Protein AF-A0A1Y1SI06-F1 (afdb_monomer_lite)

pLDDT: mean 90.05, std 14.21, range [36.94, 98.56]

Organism: NCBI:txid1317117

Foldseek 3Di:
DDDDDDDDDDDDDPPPPDPPPPPFVQVLVAAWKWDWKDFPPDIWTWIWGGDSQWIWIATPVLQWIKIWGWTADPQKIWTKIFTAGSFQATDWIFTWTGGDDRQAWDWTWTHTPVGIMIDIITGPCVFFQAFDALVVVAAWWWDDDPVKIKIWGAHRQFWIWIAIPQGKIKTWGWDDPDRRTQKIKTWIWIDDDPPPTFIKIWIWGWDADPNWIWIFIFIATPVRRGTRTDTITGD

Sequence (235 aa):
MRLVLVVAALAGLSACQAPDSDEQDTAALNGVWRGVVSDAQQHESLQAHVLDGLMLAVSHDGKRAHSGELRLENGRLQGLYAARDEFGARDRDYQLRGQARSGDSIEADLYGKREDAALSLFYNADQSYQHASYAQIAGLYYLDSAALKISLSVDEDGWIEGYDDAGCAYFGHVAVPHAGRNVYAVSMEVEGCALAGDFAFGLGSLREAGGWPQLVLPVWFDEHDRVEPWVLERV

Radius of gyration: 22.26 Å; chains: 1; bounding box: 43×92×45 Å

Structure (mmCIF, N/CA/C/O backbone):
data_AF-A0A1Y1SI06-F1
#
_entry.id   AF-A0A1Y1SI06-F1
#
loop_
_atom_site.group_PDB
_atom_site.id
_atom_site.type_symbol
_atom_site.label_atom_id
_atom_site.label_alt_id
_atom_site.label_comp_id
_atom_site.label_asym_id
_atom_site.label_entity_id
_atom_site.label_seq_id
_atom_site.pdbx_PDB_ins_code
_atom_site.Cartn_x
_atom_site.Cartn_y
_atom_site.Cartn_z
_atom_site.occupancy
_atom_site.B_iso_or_equiv
_atom_site.auth_seq_id
_atom_site.auth_comp_id
_atom_site.auth_asym_id
_atom_site.auth_atom_id
_atom_site.pdbx_PDB_model_num
ATOM 1 N N . MET A 1 1 ? 17.267 -74.692 25.046 1.00 48.22 1 MET A N 1
ATOM 2 C CA . MET A 1 1 ? 17.256 -73.294 24.567 1.00 48.22 1 MET A CA 1
ATOM 3 C C . MET A 1 1 ? 15.814 -72.803 24.658 1.00 48.22 1 MET A C 1
ATOM 5 O O . MET A 1 1 ? 14.971 -73.363 23.974 1.00 48.22 1 MET A O 1
ATOM 9 N N . ARG A 1 2 ? 15.487 -71.921 25.614 1.00 36.94 2 ARG A N 1
ATOM 10 C CA . ARG A 1 2 ? 14.109 -71.456 25.872 1.00 36.94 2 ARG A CA 1
ATOM 11 C C . ARG A 1 2 ? 13.846 -70.196 25.045 1.00 36.94 2 ARG A C 1
ATOM 13 O O . ARG A 1 2 ? 14.564 -69.217 25.211 1.00 36.94 2 ARG A O 1
ATOM 20 N N . LEU A 1 3 ? 12.847 -70.247 24.168 1.00 41.53 3 LEU A N 1
ATOM 21 C CA . LEU A 1 3 ? 12.363 -69.108 23.391 1.00 41.53 3 LEU A CA 1
ATOM 22 C C . LEU A 1 3 ? 11.334 -68.354 24.251 1.00 41.53 3 LEU A C 1
ATOM 24 O O . LEU A 1 3 ? 10.320 -68.934 24.635 1.00 41.53 3 LEU A O 1
ATOM 28 N N . VAL A 1 4 ? 11.618 -67.101 24.603 1.00 48.22 4 VAL A N 1
ATOM 29 C CA . VAL A 1 4 ? 10.692 -66.214 25.324 1.00 48.22 4 VAL A CA 1
ATOM 30 C C . VAL A 1 4 ? 9.999 -65.333 24.288 1.00 48.22 4 VAL A C 1
ATOM 32 O O . VAL A 1 4 ? 10.658 -64.576 23.580 1.00 48.22 4 VAL A O 1
ATOM 35 N N . LEU A 1 5 ? 8.678 -65.468 24.182 1.00 47.62 5 LEU A N 1
ATOM 36 C CA . LEU A 1 5 ? 7.820 -64.653 23.327 1.00 47.62 5 LEU A CA 1
ATOM 37 C C . LEU A 1 5 ? 7.433 -63.386 24.108 1.00 47.62 5 LEU A C 1
ATOM 39 O O . LEU A 1 5 ? 6.721 -63.475 25.108 1.00 47.62 5 LEU A O 1
ATOM 43 N N . VAL A 1 6 ? 7.917 -62.218 23.684 1.00 47.62 6 VAL A N 1
ATOM 44 C CA . VAL A 1 6 ? 7.498 -60.919 24.234 1.00 47.62 6 VAL A CA 1
ATOM 45 C C . VAL A 1 6 ? 6.377 -60.381 23.350 1.00 47.62 6 VAL A C 1
ATOM 47 O O . VAL A 1 6 ? 6.605 -60.010 22.202 1.00 47.62 6 VAL A O 1
ATOM 50 N N . VAL A 1 7 ? 5.155 -60.375 23.880 1.00 50.56 7 VAL A N 1
ATOM 51 C CA . VAL A 1 7 ? 3.990 -59.737 23.256 1.00 50.56 7 VAL A CA 1
ATOM 52 C C . VAL A 1 7 ? 3.987 -58.271 23.685 1.00 50.56 7 VAL A C 1
ATOM 54 O O . VAL A 1 7 ? 3.727 -57.966 24.847 1.00 50.56 7 VAL A O 1
ATOM 57 N N . ALA A 1 8 ? 4.306 -57.365 22.761 1.00 55.59 8 ALA A N 1
ATOM 58 C CA . ALA A 1 8 ? 4.174 -55.927 22.964 1.00 55.59 8 ALA A CA 1
ATOM 59 C C . ALA A 1 8 ? 2.744 -55.495 22.604 1.00 55.59 8 ALA A C 1
ATOM 61 O O . ALA A 1 8 ? 2.340 -55.549 21.444 1.00 55.59 8 ALA A O 1
ATOM 62 N N . ALA A 1 9 ? 1.972 -55.088 23.611 1.00 49.06 9 ALA A N 1
ATOM 63 C CA . ALA A 1 9 ? 0.670 -54.464 23.427 1.00 49.06 9 ALA A CA 1
ATOM 64 C C . ALA A 1 9 ? 0.865 -52.990 23.028 1.00 49.06 9 ALA A C 1
ATOM 66 O O . ALA A 1 9 ? 1.240 -52.168 23.863 1.00 49.06 9 ALA A O 1
ATOM 67 N N . LEU A 1 10 ? 0.623 -52.652 21.756 1.00 53.34 10 LEU A N 1
ATOM 68 C CA . LEU A 1 10 ? 0.468 -51.261 21.325 1.00 53.34 10 LEU A CA 1
ATOM 69 C C . LEU A 1 10 ? -0.931 -50.773 21.722 1.00 53.34 10 LEU A C 1
ATOM 71 O O . LEU A 1 10 ? -1.929 -51.147 21.109 1.00 53.34 10 LEU A O 1
ATOM 75 N N . ALA A 1 11 ? -0.998 -49.930 22.751 1.00 52.53 11 ALA A N 1
ATOM 76 C CA . ALA A 1 11 ? -2.180 -49.139 23.056 1.00 52.53 11 ALA A CA 1
ATOM 77 C C . ALA A 1 11 ? -2.279 -47.985 22.044 1.00 52.53 11 ALA A C 1
ATOM 79 O O . ALA A 1 11 ? -1.456 -47.071 22.047 1.00 52.53 11 ALA A O 1
ATOM 80 N N . GLY A 1 12 ? -3.275 -48.054 21.160 1.00 47.22 12 GLY A N 1
ATOM 81 C CA . GLY A 1 12 ? -3.629 -46.972 20.249 1.00 47.22 12 GLY A CA 1
ATOM 82 C C . GLY A 1 12 ? -4.247 -45.807 21.016 1.00 47.22 12 GLY A C 1
ATOM 83 O O . GLY A 1 12 ? -5.423 -45.847 21.371 1.00 47.22 12 GLY A O 1
ATOM 84 N N . LEU A 1 13 ? -3.454 -44.768 21.266 1.00 52.28 13 LEU A N 1
ATOM 85 C CA . LEU A 1 13 ? -3.958 -43.461 21.671 1.00 52.28 13 LEU A CA 1
ATOM 86 C C . LEU A 1 13 ? -4.441 -42.737 20.409 1.00 52.28 13 LEU A C 1
ATOM 88 O O . LEU A 1 13 ? -3.657 -42.145 19.674 1.00 52.28 13 LEU A O 1
ATOM 92 N N . SER A 1 14 ? -5.745 -42.825 20.150 1.00 60.59 14 SER A N 1
ATOM 93 C CA . SER A 1 14 ? -6.447 -41.922 19.239 1.00 60.59 14 SER A CA 1
ATOM 94 C C . SER A 1 14 ? -6.440 -40.529 19.864 1.00 60.59 14 SER A C 1
ATOM 96 O O . SER A 1 14 ? -7.277 -40.225 20.714 1.00 60.59 14 SER A O 1
ATOM 98 N N . ALA A 1 15 ? -5.476 -39.693 19.483 1.00 55.78 15 ALA A N 1
ATOM 99 C CA . ALA A 1 15 ? -5.520 -38.271 19.780 1.00 55.78 15 ALA A CA 1
ATOM 100 C C . ALA A 1 15 ? -6.686 -37.659 18.989 1.00 55.78 15 ALA A C 1
ATOM 102 O O . ALA A 1 15 ? -6.601 -37.487 17.776 1.00 55.78 15 ALA A O 1
ATOM 103 N N . CYS A 1 16 ? -7.795 -37.370 19.670 1.00 59.06 16 CYS A N 1
ATOM 104 C CA . CYS A 1 16 ? -8.804 -36.453 19.157 1.00 59.06 16 CYS A CA 1
ATOM 105 C C . CYS A 1 16 ? -8.142 -35.076 19.030 1.00 59.06 16 CYS A C 1
ATOM 107 O O . CYS A 1 16 ? -8.047 -34.352 20.020 1.00 59.06 16 CYS A O 1
ATOM 109 N N . GLN A 1 17 ? -7.650 -34.731 17.840 1.00 58.16 17 GLN A N 1
ATOM 110 C CA . GLN A 1 17 ? -7.399 -33.337 17.496 1.00 58.16 17 GLN A CA 1
ATOM 111 C C . GLN A 1 17 ? -8.760 -32.644 17.523 1.00 58.16 17 GLN A C 1
ATOM 113 O O . GLN A 1 17 ? -9.628 -32.925 16.694 1.00 58.16 17 GLN A O 1
ATOM 118 N N . ALA A 1 18 ? -8.982 -31.816 18.544 1.00 58.91 18 ALA A N 1
ATOM 119 C CA . ALA A 1 18 ? -10.042 -30.830 18.471 1.00 58.91 18 ALA A CA 1
ATOM 120 C C . ALA A 1 18 ? -9.770 -29.995 17.208 1.00 58.91 18 ALA A C 1
ATOM 122 O O . ALA A 1 18 ? -8.611 -29.644 16.984 1.00 58.91 18 ALA A O 1
ATOM 123 N N . PRO A 1 19 ? -10.769 -29.740 16.350 1.00 53.75 19 PRO A N 1
ATOM 124 C CA . PRO A 1 19 ? -10.584 -28.773 15.282 1.00 53.75 19 PRO A CA 1
ATOM 125 C C . PRO A 1 19 ? -10.178 -27.455 15.945 1.00 53.75 19 PRO A C 1
ATOM 127 O O . PRO A 1 19 ? -10.894 -26.990 16.834 1.00 53.75 19 PRO A O 1
ATOM 130 N N . ASP A 1 20 ? -9.017 -26.916 15.569 1.00 53.47 20 ASP A N 1
ATOM 131 C CA . ASP A 1 20 ? -8.566 -25.587 15.975 1.00 53.47 20 ASP A CA 1
ATOM 132 C C . ASP A 1 20 ? -9.604 -24.582 15.454 1.00 53.47 20 ASP A C 1
ATOM 134 O O . ASP A 1 20 ? -9.573 -24.151 14.307 1.00 53.47 20 ASP A O 1
ATOM 138 N N . SER A 1 21 ? -10.614 -24.298 16.276 1.00 52.53 21 SER A N 1
ATOM 139 C CA . SER A 1 21 ? -11.794 -23.509 15.913 1.00 52.53 21 SER A CA 1
ATOM 140 C C . SER A 1 21 ? -11.552 -22.001 15.941 1.00 52.53 21 SER A C 1
ATOM 142 O O . SER A 1 21 ? -12.503 -21.239 15.803 1.00 52.53 21 SER A O 1
ATOM 144 N N . ASP A 1 22 ? -10.299 -21.589 16.111 1.00 55.53 22 ASP A N 1
ATOM 145 C CA . ASP A 1 22 ? -9.876 -20.192 16.173 1.00 55.53 22 ASP A CA 1
ATOM 146 C C . ASP A 1 22 ? -8.972 -19.846 14.978 1.00 55.53 22 ASP A C 1
ATOM 148 O O . ASP A 1 22 ? -8.033 -19.059 15.098 1.00 55.53 22 ASP A O 1
ATOM 152 N N . GLU A 1 23 ? -9.225 -20.444 13.809 1.00 53.94 23 GLU A N 1
ATOM 153 C CA . GLU A 1 23 ? -8.651 -19.935 12.565 1.00 53.94 23 GLU A CA 1
ATOM 154 C C . GLU A 1 23 ? -9.197 -18.513 12.356 1.00 53.94 23 GLU A C 1
ATOM 156 O O . GLU A 1 23 ? -10.389 -18.297 12.123 1.00 53.94 23 GLU A O 1
ATOM 161 N N . GLN A 1 24 ? -8.322 -17.528 12.565 1.00 62.69 24 GLN A N 1
ATOM 162 C CA . GLN A 1 24 ? -8.609 -16.112 12.383 1.00 62.69 24 GLN A CA 1
ATOM 163 C C . GLN A 1 24 ? -9.071 -15.889 10.941 1.00 62.69 24 GLN A C 1
ATOM 165 O O . GLN A 1 24 ? -8.274 -15.985 10.012 1.00 62.69 24 GLN A O 1
ATOM 170 N N . ASP A 1 25 ? -10.347 -15.554 10.744 1.00 83.50 25 ASP A N 1
ATOM 171 C CA . ASP A 1 25 ? -10.905 -15.252 9.418 1.00 83.50 25 ASP A CA 1
ATOM 172 C C . ASP A 1 25 ? -10.523 -13.828 8.967 1.00 83.50 25 ASP A C 1
ATOM 174 O O . ASP A 1 25 ? -11.357 -12.982 8.641 1.00 83.50 25 ASP A O 1
ATOM 178 N N . THR A 1 26 ? -9.227 -13.514 9.018 1.00 87.56 26 THR A N 1
ATOM 179 C CA . THR A 1 26 ? -8.677 -12.270 8.466 1.00 87.56 26 THR A CA 1
ATOM 180 C C . THR A 1 26 ? -8.584 -12.337 6.946 1.00 87.56 26 THR A C 1
ATOM 182 O O . THR A 1 26 ? -8.593 -11.290 6.301 1.00 87.56 26 THR A O 1
ATOM 185 N N . ALA A 1 27 ? -8.606 -13.539 6.360 1.00 89.81 27 ALA A N 1
ATOM 186 C CA . ALA A 1 27 ? -8.678 -13.750 4.917 1.00 89.81 27 ALA A CA 1
ATOM 187 C C . ALA A 1 27 ? -9.916 -13.081 4.290 1.00 89.81 27 ALA A C 1
ATOM 189 O O . ALA A 1 27 ? -9.861 -12.572 3.166 1.00 89.81 27 ALA A O 1
ATOM 190 N N . ALA A 1 28 ? -11.023 -12.998 5.035 1.00 92.00 28 ALA A N 1
ATOM 191 C CA . ALA A 1 28 ? -12.218 -12.263 4.631 1.00 92.00 28 ALA A CA 1
ATOM 192 C C . ALA A 1 28 ? -11.990 -10.746 4.456 1.00 92.00 28 ALA A C 1
ATOM 194 O O . ALA A 1 28 ? -12.821 -10.069 3.842 1.00 92.00 28 ALA A O 1
ATOM 195 N N . LEU A 1 29 ? -10.886 -10.198 4.975 1.00 96.38 29 LEU A N 1
ATOM 196 C CA . LEU A 1 29 ? -10.497 -8.795 4.822 1.00 96.38 29 LEU A CA 1
ATOM 197 C C . LEU A 1 29 ? -9.532 -8.563 3.649 1.00 96.38 29 LEU A C 1
ATOM 199 O O . LEU A 1 29 ? -9.206 -7.412 3.356 1.00 96.38 29 LEU A O 1
ATOM 203 N N . ASN A 1 30 ? -9.095 -9.615 2.949 1.00 97.31 30 ASN A N 1
ATOM 204 C CA . ASN A 1 30 ? -8.090 -9.498 1.895 1.00 97.31 30 ASN A CA 1
ATOM 205 C C . ASN A 1 30 ? -8.580 -8.642 0.715 1.00 97.31 30 ASN A C 1
ATOM 207 O O . ASN A 1 30 ? -9.640 -8.891 0.121 1.00 97.31 30 ASN A O 1
ATOM 211 N N . GLY A 1 31 ? -7.778 -7.648 0.329 1.00 97.94 31 GLY A N 1
ATOM 212 C CA . GLY A 1 31 ? -8.075 -6.773 -0.803 1.00 97.94 31 GLY A CA 1
ATOM 213 C C . GLY A 1 31 ? -7.512 -5.362 -0.677 1.00 97.94 31 GLY A C 1
ATOM 214 O O . GLY A 1 31 ? -6.659 -5.073 0.164 1.00 97.94 31 GLY A O 1
ATOM 215 N N . VAL A 1 32 ? -8.018 -4.486 -1.544 1.00 98.31 32 VAL A N 1
ATOM 216 C CA . VAL A 1 32 ? -7.698 -3.062 -1.580 1.00 98.31 32 VAL A CA 1
ATOM 217 C C . VAL A 1 32 ? -8.839 -2.268 -0.958 1.00 98.31 32 VAL A C 1
ATOM 219 O O . VAL A 1 32 ? -10.002 -2.358 -1.353 1.00 98.31 32 VAL A O 1
ATOM 222 N N . TRP A 1 33 ? -8.483 -1.433 -0.001 1.00 98.50 33 TRP A N 1
ATOM 223 C CA . TRP A 1 33 ? -9.393 -0.607 0.768 1.00 98.50 33 TRP A CA 1
ATOM 224 C C . TRP A 1 33 ? -9.067 0.861 0.533 1.00 98.50 33 TRP A C 1
ATOM 226 O O . TRP A 1 33 ? -7.926 1.231 0.248 1.00 98.50 33 TRP A O 1
ATOM 236 N N . ARG A 1 34 ? -10.073 1.720 0.647 1.00 98.25 34 ARG A N 1
ATOM 237 C CA . ARG A 1 34 ? -9.902 3.172 0.583 1.00 98.25 34 ARG A CA 1
ATOM 238 C C . ARG A 1 34 ? -10.661 3.809 1.720 1.00 98.25 34 ARG A C 1
ATOM 240 O O . ARG A 1 34 ? -11.648 3.259 2.178 1.00 98.25 34 ARG A O 1
ATOM 247 N N . GLY A 1 35 ? -10.227 4.971 2.168 1.00 98.19 35 GLY A N 1
ATOM 248 C CA . GLY A 1 35 ? -10.947 5.651 3.230 1.00 98.19 35 GLY A CA 1
ATOM 249 C C . GLY A 1 35 ? -10.124 6.740 3.862 1.00 98.19 35 GLY A C 1
ATOM 250 O O . GLY A 1 35 ? -9.344 7.393 3.171 1.00 98.19 35 GLY A O 1
ATOM 251 N N . VAL A 1 36 ? -10.321 6.942 5.157 1.00 98.31 36 VAL A N 1
ATOM 252 C CA . VAL A 1 36 ? -9.681 8.009 5.911 1.00 98.31 36 VAL A CA 1
ATOM 253 C C . VAL A 1 36 ? -9.209 7.529 7.274 1.00 98.31 36 VAL A C 1
ATOM 255 O O . VAL A 1 36 ? -9.851 6.699 7.918 1.00 98.31 36 VAL A O 1
ATOM 258 N N . VAL A 1 37 ? -8.109 8.118 7.728 1.00 98.06 37 VAL A N 1
ATOM 259 C CA . VAL A 1 37 ? -7.788 8.228 9.149 1.00 98.06 37 VAL A CA 1
ATOM 260 C C . VAL A 1 37 ? -7.994 9.682 9.565 1.00 98.06 37 VAL A C 1
ATOM 262 O O . VAL A 1 37 ? -7.621 10.604 8.834 1.00 98.06 37 VAL A O 1
ATOM 265 N N . SER A 1 38 ? -8.644 9.906 10.701 1.00 97.44 38 SER A N 1
ATOM 266 C CA . SER A 1 38 ? -8.942 11.252 11.189 1.00 97.44 38 SER A CA 1
ATOM 267 C C . SER A 1 38 ? -8.723 11.389 12.685 1.00 97.44 38 SER A C 1
ATOM 269 O O . SER A 1 38 ? -9.210 10.562 13.451 1.00 97.44 38 SER A O 1
ATOM 271 N N . ASP A 1 39 ? -8.059 12.465 13.087 1.00 94.81 39 ASP A N 1
ATOM 272 C CA . ASP A 1 39 ? -7.943 12.919 14.472 1.00 94.81 39 ASP A CA 1
ATOM 273 C C . ASP A 1 39 ? -8.605 14.306 14.626 1.00 94.81 39 ASP A C 1
ATOM 275 O O . ASP A 1 39 ? -9.313 14.783 13.736 1.00 94.81 39 ASP A O 1
ATOM 279 N N . ALA A 1 40 ? -8.429 14.965 15.774 1.00 93.31 40 ALA A N 1
ATOM 280 C CA . ALA A 1 40 ? -9.033 16.278 16.026 1.00 93.31 40 ALA A CA 1
ATOM 281 C C . ALA A 1 40 ? -8.487 17.411 15.127 1.00 93.31 40 ALA A C 1
ATOM 283 O O . ALA A 1 40 ? -9.080 18.490 15.076 1.00 93.31 40 ALA A O 1
ATOM 284 N N . GLN A 1 41 ? -7.344 17.204 14.472 1.00 92.38 41 GLN A N 1
ATOM 285 C CA . GLN A 1 41 ? -6.601 18.216 13.722 1.00 92.38 41 GLN A CA 1
ATOM 286 C C . GLN A 1 41 ? -6.481 17.883 12.232 1.00 92.38 41 GLN A C 1
ATOM 288 O O . GLN A 1 41 ? -6.314 18.792 11.417 1.00 92.38 41 GLN A O 1
ATOM 293 N N . GLN A 1 42 ? -6.529 16.602 11.874 1.00 92.81 42 GLN A N 1
ATOM 294 C CA . GLN A 1 42 ? -6.168 16.107 10.555 1.00 92.81 42 GLN A CA 1
ATOM 295 C C . GLN A 1 42 ? -7.178 15.086 10.032 1.00 92.81 42 GLN A C 1
ATOM 297 O O . GLN A 1 42 ? -7.720 14.265 10.768 1.00 92.81 42 GLN A O 1
ATOM 302 N N . HIS A 1 43 ? -7.384 15.127 8.716 1.00 95.50 43 HIS A N 1
ATOM 303 C CA . HIS A 1 43 ? -8.093 14.111 7.948 1.00 95.50 43 HIS A CA 1
ATOM 304 C C . HIS A 1 43 ? -7.196 13.689 6.792 1.00 95.50 43 HIS A C 1
ATOM 306 O O . HIS A 1 43 ? -6.849 14.508 5.941 1.00 95.50 43 HIS A O 1
ATOM 312 N N . GLU A 1 44 ? -6.835 12.416 6.750 1.00 96.94 44 GLU A N 1
ATOM 313 C CA . GLU A 1 44 ? -5.907 11.881 5.768 1.00 96.94 44 GLU A CA 1
ATOM 314 C C . GLU A 1 44 ? -6.584 10.758 4.989 1.00 96.94 44 GLU A C 1
ATOM 316 O O . GLU A 1 44 ? -7.061 9.786 5.568 1.00 96.94 44 GLU A O 1
ATOM 321 N N . SER A 1 45 ? -6.663 10.908 3.666 1.00 97.94 45 SER A N 1
ATOM 322 C CA . SER A 1 45 ? -7.226 9.877 2.790 1.00 97.94 45 SER A CA 1
ATOM 323 C C . SER A 1 45 ? -6.197 8.792 2.509 1.00 97.94 45 SER A C 1
ATOM 325 O O . SER A 1 45 ? -5.058 9.115 2.183 1.00 97.94 45 SER A O 1
ATOM 327 N N . LEU A 1 46 ? -6.609 7.528 2.569 1.00 97.94 46 LEU A N 1
ATOM 328 C CA . LEU A 1 46 ? -5.740 6.358 2.463 1.00 97.94 46 LEU A CA 1
ATOM 329 C C . LEU A 1 46 ? -6.166 5.426 1.322 1.00 97.94 46 LEU A C 1
ATOM 331 O O . LEU A 1 46 ? -7.355 5.290 1.015 1.00 97.94 46 LEU A O 1
ATOM 335 N N . GLN A 1 47 ? -5.186 4.726 0.751 1.00 98.19 47 GLN A N 1
ATOM 336 C CA . GLN A 1 47 ? -5.367 3.447 0.066 1.00 98.19 47 GLN A CA 1
ATOM 337 C C . GLN A 1 47 ? -4.610 2.376 0.858 1.00 98.19 47 GLN A C 1
ATOM 339 O O . GLN A 1 47 ? -3.394 2.474 1.006 1.00 98.19 47 GLN A O 1
ATOM 344 N N . ALA A 1 48 ? -5.321 1.369 1.359 1.00 98.31 48 ALA A N 1
ATOM 345 C CA . ALA A 1 48 ? -4.765 0.282 2.157 1.00 98.31 48 ALA A CA 1
ATOM 346 C C . ALA A 1 48 ? -4.832 -1.054 1.412 1.00 98.31 48 ALA A C 1
ATOM 348 O O . ALA A 1 48 ? -5.779 -1.325 0.677 1.00 98.31 48 ALA A O 1
ATOM 349 N N . HIS A 1 49 ? -3.835 -1.897 1.634 1.00 98.44 49 HIS A N 1
ATOM 350 C CA . HIS A 1 49 ? -3.752 -3.269 1.155 1.00 98.44 49 HIS A CA 1
ATOM 351 C C . HIS A 1 49 ? -3.780 -4.168 2.380 1.00 98.44 49 HIS A C 1
ATOM 353 O O . HIS A 1 49 ? -2.977 -3.979 3.294 1.00 98.44 49 HIS A O 1
ATOM 359 N N . VAL A 1 50 ? -4.719 -5.109 2.410 1.00 98.19 50 VAL A N 1
ATOM 360 C CA . VAL A 1 50 ? -4.854 -6.072 3.503 1.00 98.19 50 VAL A CA 1
ATOM 361 C C . VAL A 1 50 ? -4.616 -7.471 2.953 1.00 98.19 50 VAL A C 1
ATOM 363 O O . VAL A 1 50 ? -5.235 -7.851 1.954 1.00 98.19 50 VAL A O 1
ATOM 366 N N . LEU A 1 51 ? -3.725 -8.216 3.603 1.00 97.38 51 LEU A N 1
ATOM 367 C CA . LEU A 1 51 ? -3.447 -9.621 3.327 1.00 97.38 51 LEU A CA 1
ATOM 368 C C . LEU A 1 51 ? -3.215 -10.362 4.647 1.00 97.38 51 LEU A C 1
ATOM 370 O O . LEU A 1 51 ? -2.273 -10.061 5.373 1.00 97.38 51 LEU A O 1
ATOM 374 N N . ASP A 1 52 ? -4.097 -11.306 4.959 1.00 95.94 52 ASP A N 1
ATOM 375 C CA . ASP A 1 52 ? -4.027 -12.215 6.108 1.00 95.94 52 ASP A CA 1
ATOM 376 C C . ASP A 1 52 ? -3.833 -11.486 7.448 1.00 95.94 52 ASP A C 1
ATOM 378 O O . ASP A 1 52 ? -3.122 -11.919 8.350 1.00 95.94 52 ASP A O 1
ATOM 382 N N . GLY A 1 53 ? -4.503 -10.339 7.582 1.00 96.31 53 GLY A N 1
ATOM 383 C CA . GLY A 1 53 ? -4.456 -9.490 8.770 1.00 96.31 53 GLY A CA 1
ATOM 384 C C . GLY A 1 53 ? -3.342 -8.444 8.751 1.00 96.31 53 GLY A C 1
ATOM 385 O O . GLY A 1 53 ? -3.446 -7.461 9.477 1.00 96.31 53 GLY A O 1
ATOM 386 N N . LEU A 1 54 ? -2.327 -8.559 7.895 1.00 97.25 54 LEU A N 1
ATOM 387 C CA . LEU A 1 54 ? -1.376 -7.470 7.691 1.00 97.25 54 LEU A CA 1
ATOM 388 C C . LEU A 1 54 ? -2.016 -6.382 6.829 1.00 97.25 54 LEU A C 1
ATOM 390 O O . LEU A 1 54 ? -2.525 -6.655 5.745 1.00 97.25 54 LEU A O 1
ATOM 394 N N . MET A 1 55 ? -1.962 -5.141 7.301 1.00 98.06 55 MET A N 1
ATOM 395 C CA . MET A 1 55 ? -2.389 -3.960 6.565 1.00 98.06 55 MET A CA 1
ATOM 396 C C . MET A 1 55 ? -1.191 -3.056 6.297 1.00 98.06 55 MET A C 1
ATOM 398 O O . MET A 1 55 ? -0.516 -2.642 7.237 1.00 98.06 55 MET A O 1
ATOM 402 N N . LEU A 1 56 ? -0.984 -2.675 5.038 1.00 98.12 56 LEU A N 1
ATOM 403 C CA . LEU A 1 56 ? -0.082 -1.589 4.653 1.00 98.12 56 LEU A CA 1
ATOM 404 C C . LEU A 1 56 ? -0.848 -0.570 3.816 1.00 98.12 56 LEU A C 1
ATOM 406 O O . LEU A 1 56 ? -1.548 -0.936 2.873 1.00 98.12 56 LEU A O 1
ATOM 410 N N . ALA A 1 57 ? -0.729 0.710 4.146 1.00 98.00 57 ALA A N 1
ATOM 411 C CA . ALA A 1 57 ? -1.461 1.771 3.474 1.00 98.00 57 ALA A CA 1
ATOM 412 C C . ALA A 1 57 ? -0.566 2.948 3.109 1.00 98.00 57 ALA A C 1
ATOM 414 O O . ALA A 1 57 ? 0.447 3.202 3.754 1.00 98.00 57 ALA A O 1
ATOM 415 N N . VAL A 1 58 ? -0.987 3.676 2.082 1.00 97.38 58 VAL A N 1
ATOM 416 C CA . VAL A 1 58 ? -0.347 4.900 1.606 1.00 97.38 58 VAL A CA 1
ATOM 417 C C . VAL A 1 58 ? -1.382 6.014 1.594 1.00 97.38 58 VAL A C 1
ATOM 419 O O . VAL A 1 58 ? -2.539 5.807 1.205 1.00 97.38 58 VAL A O 1
ATOM 422 N N . SER A 1 59 ? -0.973 7.195 2.038 1.00 97.00 59 SER A N 1
ATOM 423 C CA . SER A 1 59 ? -1.767 8.411 1.941 1.00 97.00 59 SER A CA 1
ATOM 424 C C . SER A 1 59 ? -2.028 8.778 0.480 1.00 97.00 59 SER A C 1
ATOM 426 O O . SER A 1 59 ? -1.248 8.469 -0.417 1.00 97.00 59 SER A O 1
ATOM 428 N N . HIS A 1 60 ? -3.140 9.450 0.194 1.00 94.19 60 HIS A N 1
ATOM 429 C CA . HIS A 1 60 ? -3.499 9.772 -1.188 1.00 94.19 60 HIS A CA 1
ATOM 430 C C . HIS A 1 60 ? -2.475 10.688 -1.880 1.00 94.19 60 HIS A C 1
ATOM 432 O O . HIS A 1 60 ? -2.304 10.595 -3.093 1.00 94.19 60 HIS A O 1
ATOM 438 N N . ASP A 1 61 ? -1.786 11.540 -1.118 1.00 92.88 61 ASP A N 1
ATOM 439 C CA . ASP A 1 61 ? -0.697 12.386 -1.613 1.00 92.88 61 ASP A CA 1
ATOM 440 C C . ASP A 1 61 ? 0.645 11.645 -1.756 1.00 92.88 61 ASP A C 1
ATOM 442 O O . ASP A 1 61 ? 1.628 12.254 -2.175 1.00 92.88 61 ASP A O 1
ATOM 446 N N . GLY A 1 62 ? 0.689 10.350 -1.423 1.00 92.25 62 GLY A N 1
ATOM 447 C CA . GLY A 1 62 ? 1.872 9.500 -1.530 1.00 92.25 62 GLY A CA 1
ATOM 448 C C . GLY A 1 62 ? 2.968 9.829 -0.522 1.00 92.25 62 GLY A C 1
ATOM 449 O O . GLY A 1 62 ? 4.075 9.329 -0.663 1.00 92.25 62 GLY A O 1
ATOM 450 N N . LYS A 1 63 ? 2.697 10.686 0.468 1.00 92.19 63 LYS A N 1
ATOM 451 C CA . LYS A 1 63 ? 3.725 11.161 1.396 1.00 92.19 63 LYS A CA 1
ATOM 452 C C . LYS A 1 63 ? 3.858 10.320 2.641 1.00 92.19 63 LYS A C 1
ATOM 454 O O . LYS A 1 63 ? 4.939 10.286 3.189 1.00 92.19 63 LYS A O 1
ATOM 459 N N . ARG A 1 64 ? 2.800 9.676 3.123 1.00 94.44 64 ARG A N 1
ATOM 460 C CA . ARG A 1 64 ? 2.826 8.937 4.389 1.00 94.44 64 ARG A CA 1
ATOM 461 C C . ARG A 1 64 ? 2.444 7.491 4.174 1.00 94.44 64 ARG A C 1
ATOM 463 O O . ARG A 1 64 ? 1.594 7.169 3.341 1.00 94.44 64 ARG A O 1
ATOM 470 N N . ALA A 1 65 ? 3.047 6.633 4.981 1.00 96.25 65 ALA A N 1
ATOM 471 C CA . ALA A 1 65 ? 2.664 5.241 5.086 1.00 96.25 65 ALA A CA 1
ATOM 472 C C . ALA A 1 65 ? 1.942 4.972 6.408 1.00 96.25 65 ALA A C 1
ATOM 474 O O . ALA A 1 65 ? 2.117 5.671 7.408 1.00 96.25 65 ALA A O 1
ATOM 475 N N . HIS A 1 66 ? 1.150 3.910 6.423 1.00 97.31 66 HIS A N 1
ATOM 476 C CA . HIS A 1 66 ? 0.539 3.374 7.630 1.00 97.31 66 HIS A CA 1
ATOM 477 C C . HIS A 1 66 ? 0.678 1.860 7.609 1.00 97.31 66 HIS A C 1
ATOM 479 O O . HIS A 1 66 ? 0.684 1.241 6.544 1.00 97.31 66 HIS A O 1
ATOM 485 N N . SER A 1 67 ? 0.785 1.255 8.782 1.00 97.75 67 SER A N 1
ATOM 486 C CA . SER A 1 67 ? 0.842 -0.198 8.925 1.00 97.75 67 SER A CA 1
ATOM 487 C C . SER A 1 67 ? -0.076 -0.658 10.044 1.00 97.75 67 SER A C 1
ATOM 489 O O . SER A 1 67 ? -0.291 0.076 11.007 1.00 97.75 67 SER A O 1
ATOM 491 N N . GLY A 1 68 ? -0.595 -1.874 9.959 1.00 97.19 68 GLY A N 1
ATOM 492 C CA . GLY A 1 68 ? -1.394 -2.445 11.030 1.00 97.19 68 GLY A CA 1
ATOM 493 C C . GLY A 1 68 ? -1.429 -3.963 11.017 1.00 97.19 68 GLY A C 1
ATOM 494 O O . GLY A 1 68 ? -1.242 -4.596 9.983 1.00 97.19 68 GLY A O 1
ATOM 495 N N . GLU A 1 69 ? -1.701 -4.524 12.187 1.00 97.44 69 GLU A N 1
ATOM 496 C CA . GLU A 1 69 ? -1.995 -5.940 12.382 1.00 97.44 69 GLU A CA 1
ATOM 497 C C . GLU A 1 69 ? -3.453 -6.053 12.806 1.00 97.44 69 GLU A C 1
ATOM 499 O O . GLU A 1 69 ? -3.826 -5.603 13.889 1.00 97.44 69 GLU A O 1
ATOM 504 N N . LEU A 1 70 ? -4.279 -6.628 11.945 1.00 97.38 70 LEU A N 1
ATOM 505 C CA . LEU A 1 70 ? -5.715 -6.771 12.105 1.00 97.38 70 LEU A CA 1
ATOM 506 C C . LEU A 1 70 ? -6.046 -8.196 12.539 1.00 97.38 70 LEU A C 1
ATOM 508 O O . LEU A 1 70 ? -5.597 -9.166 11.937 1.00 97.38 70 LEU A O 1
ATOM 512 N N . ARG A 1 71 ? -6.888 -8.322 13.561 1.00 96.25 71 ARG A N 1
ATOM 513 C CA . ARG A 1 71 ? -7.444 -9.592 14.032 1.00 96.25 71 ARG A CA 1
ATOM 514 C C . ARG A 1 71 ? -8.954 -9.470 14.100 1.00 96.25 71 ARG A C 1
ATOM 516 O O . ARG A 1 71 ? -9.473 -8.502 14.659 1.00 96.25 71 ARG A O 1
ATOM 523 N N . LEU A 1 72 ? -9.652 -10.451 13.539 1.00 94.12 72 LEU A N 1
ATOM 524 C CA . LEU A 1 72 ? -11.107 -10.509 13.549 1.00 94.12 72 LEU A CA 1
ATOM 525 C C . LEU A 1 72 ? -11.558 -11.661 14.445 1.00 94.12 72 LEU A C 1
ATOM 527 O O . LEU A 1 72 ? -11.362 -12.825 14.115 1.00 94.12 72 LEU A O 1
ATOM 531 N N . GLU A 1 73 ? -12.174 -11.333 15.579 1.00 92.19 73 GLU A N 1
ATOM 532 C CA . GLU A 1 73 ? -12.654 -12.314 16.554 1.00 92.19 73 GLU A CA 1
ATOM 533 C C . GLU A 1 73 ? -14.126 -12.048 16.857 1.00 92.19 73 GLU A C 1
ATOM 535 O O . GLU A 1 73 ? -14.493 -10.990 17.370 1.00 92.19 73 GLU A O 1
ATOM 540 N N . ASN A 1 74 ? -14.998 -13.009 16.538 1.00 87.25 74 ASN A N 1
ATOM 541 C CA . ASN A 1 74 ? -16.444 -12.892 16.768 1.00 87.25 74 ASN A CA 1
ATOM 542 C C . ASN A 1 74 ? -17.052 -11.597 16.177 1.00 87.25 74 ASN A C 1
ATOM 544 O O . ASN A 1 74 ? -17.885 -10.942 16.807 1.00 87.25 74 ASN A O 1
ATOM 548 N N . GLY A 1 75 ? -16.592 -11.195 14.984 1.00 85.62 75 GLY A N 1
ATOM 549 C CA . GLY A 1 75 ? -17.027 -9.972 14.293 1.00 85.62 75 GLY A CA 1
ATOM 550 C C . GLY A 1 75 ? -16.476 -8.663 14.875 1.00 85.62 75 GLY A C 1
ATOM 551 O O . GLY A 1 75 ? -16.838 -7.586 14.403 1.00 85.62 75 GLY A O 1
ATOM 552 N N . ARG A 1 76 ? -15.606 -8.730 15.890 1.00 94.94 76 ARG A N 1
ATOM 553 C CA . ARG A 1 76 ? -14.907 -7.571 16.451 1.00 94.94 76 ARG A CA 1
ATOM 554 C C . ARG A 1 76 ? -13.508 -7.490 15.874 1.00 94.94 76 ARG A C 1
ATOM 556 O O . ARG A 1 76 ? -12.764 -8.467 15.898 1.00 94.94 76 ARG A O 1
ATOM 563 N N . LEU A 1 77 ? -13.170 -6.311 15.375 1.00 97.25 77 LEU A N 1
ATOM 564 C CA . LEU A 1 77 ? -11.839 -5.999 14.895 1.00 97.25 77 LEU A CA 1
ATOM 565 C C . LEU A 1 77 ? -10.992 -5.512 16.071 1.00 97.25 77 LEU A C 1
ATOM 567 O O . LEU A 1 77 ? -11.407 -4.626 16.821 1.00 97.25 77 LEU A O 1
ATOM 571 N N . GLN A 1 78 ? -9.803 -6.074 16.221 1.00 97.69 78 GLN A N 1
ATOM 572 C CA . GLN A 1 78 ? -8.803 -5.618 17.178 1.00 97.69 78 GLN A CA 1
ATOM 573 C C . GLN A 1 78 ? -7.418 -5.680 16.550 1.00 97.69 78 GLN A C 1
ATOM 575 O O . GLN A 1 78 ? -7.201 -6.450 15.616 1.00 97.69 78 GLN A O 1
ATOM 580 N N . GLY A 1 79 ? -6.478 -4.882 17.044 1.00 97.19 79 GLY A N 1
ATOM 581 C CA . GLY A 1 79 ? -5.172 -4.857 16.414 1.00 97.19 79 GLY A CA 1
ATOM 582 C C . GLY A 1 79 ? -4.226 -3.770 16.875 1.00 97.19 79 GLY A C 1
ATOM 583 O O . GLY A 1 79 ? -4.471 -3.057 17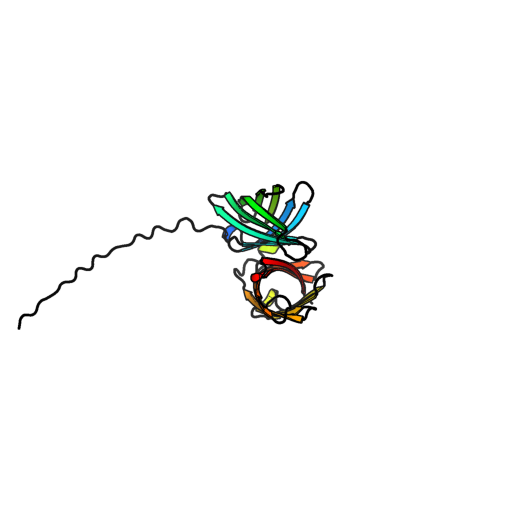.851 1.00 97.19 79 GLY A O 1
ATOM 584 N N . LEU A 1 80 ? -3.151 -3.644 16.110 1.00 97.81 80 LEU A N 1
ATOM 585 C CA . LEU A 1 80 ? -2.195 -2.550 16.194 1.00 97.81 80 LEU A CA 1
ATOM 586 C C . LEU A 1 80 ? -2.289 -1.709 14.926 1.00 97.81 80 LEU A C 1
ATOM 588 O O . LEU A 1 80 ? -2.534 -2.237 13.843 1.00 97.81 80 LEU A O 1
ATOM 592 N N . TYR A 1 81 ? -2.072 -0.409 15.070 1.00 97.81 81 TYR A N 1
ATOM 593 C CA . TYR A 1 81 ? -1.980 0.530 13.961 1.00 97.81 81 TYR A CA 1
ATOM 594 C C . TYR A 1 81 ? -0.821 1.488 14.219 1.00 97.81 81 TYR A C 1
ATOM 596 O O . TYR A 1 81 ? -0.678 1.992 15.333 1.00 97.81 81 TYR A O 1
ATOM 604 N N . ALA A 1 82 ? -0.021 1.768 13.198 1.00 97.12 82 ALA A N 1
ATOM 605 C CA . ALA A 1 82 ? 1.045 2.754 13.245 1.00 97.12 82 ALA A CA 1
ATOM 606 C C . ALA A 1 82 ? 0.911 3.732 12.075 1.00 97.12 82 ALA A C 1
ATOM 608 O O . ALA A 1 82 ? 0.864 3.319 10.914 1.00 97.12 82 ALA A O 1
ATOM 609 N N . ALA A 1 83 ? 0.880 5.026 12.397 1.00 95.94 83 ALA A N 1
ATOM 610 C CA . ALA A 1 83 ? 1.039 6.100 11.425 1.00 95.94 83 ALA A CA 1
ATOM 611 C C . ALA A 1 83 ? 2.526 6.432 11.290 1.00 95.94 83 ALA A C 1
ATOM 613 O O . ALA A 1 83 ? 3.246 6.516 12.295 1.00 95.94 83 ALA A O 1
ATOM 614 N N . ARG A 1 84 ? 2.977 6.636 10.054 1.00 94.88 84 ARG A N 1
ATOM 615 C CA . ARG A 1 84 ? 4.380 6.910 9.744 1.00 94.88 84 ARG A CA 1
ATOM 616 C C . ARG A 1 84 ? 4.527 8.283 9.096 1.00 94.88 84 ARG A C 1
ATOM 618 O O . ARG A 1 84 ? 3.562 8.848 8.565 1.00 94.88 84 ARG A O 1
ATOM 625 N N . ASP A 1 85 ? 5.704 8.870 9.248 1.00 92.31 85 ASP A N 1
ATOM 626 C CA . ASP A 1 85 ? 6.033 10.161 8.648 1.00 92.31 85 ASP A CA 1
ATOM 627 C C . ASP A 1 85 ? 6.416 10.019 7.165 1.00 92.31 85 ASP A C 1
ATOM 629 O O . ASP A 1 85 ? 6.258 8.953 6.562 1.00 92.31 85 ASP A O 1
ATOM 633 N N . GLU A 1 86 ? 6.892 11.112 6.565 1.00 89.56 86 GLU A N 1
ATOM 634 C CA . GLU A 1 86 ? 7.285 11.137 5.152 1.00 89.56 86 GLU A CA 1
ATOM 635 C C . GLU A 1 86 ? 8.568 10.373 4.822 1.00 89.56 86 GLU A C 1
ATOM 637 O O . GLU A 1 86 ? 8.850 10.101 3.659 1.00 89.56 86 GLU A O 1
ATOM 642 N N . PHE A 1 87 ? 9.312 9.973 5.850 1.00 87.38 87 PHE A N 1
ATOM 643 C CA . PHE A 1 87 ? 10.498 9.136 5.739 1.00 87.38 87 PHE A CA 1
ATOM 644 C C . PHE A 1 87 ? 10.196 7.688 6.142 1.00 87.38 87 PHE A C 1
ATOM 646 O O . PHE A 1 87 ? 11.111 6.880 6.267 1.00 87.38 87 PHE A O 1
ATOM 653 N N . GLY A 1 88 ? 8.924 7.354 6.383 1.00 89.69 88 GLY A N 1
ATOM 654 C CA . GLY A 1 88 ? 8.470 6.026 6.775 1.00 89.69 88 GLY A CA 1
ATOM 655 C C . GLY A 1 88 ? 8.741 5.644 8.230 1.00 89.69 88 GLY A C 1
ATOM 656 O O . GLY A 1 88 ? 8.417 4.518 8.637 1.00 89.69 88 GLY A O 1
ATOM 657 N N . ALA A 1 89 ? 9.314 6.549 9.026 1.00 91.50 89 ALA A N 1
ATOM 658 C CA . ALA A 1 89 ? 9.579 6.312 10.436 1.00 91.50 89 ALA A CA 1
ATOM 659 C C . ALA A 1 89 ? 8.268 6.311 11.229 1.00 91.50 89 ALA A C 1
ATOM 661 O O . ALA A 1 89 ? 7.313 7.016 10.893 1.00 91.5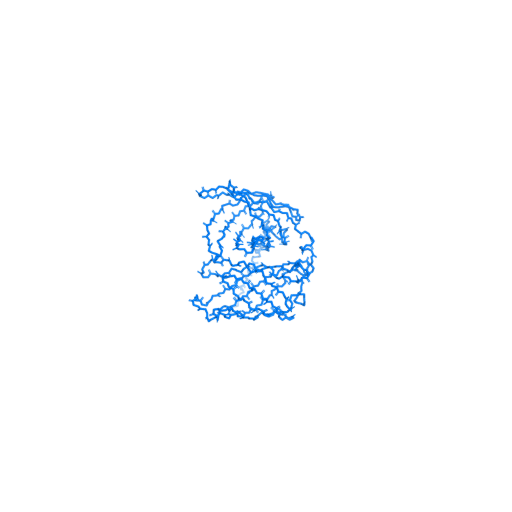0 89 ALA A O 1
ATOM 662 N N . ARG A 1 90 ? 8.202 5.504 12.295 1.00 93.19 90 ARG A N 1
ATOM 663 C CA . ARG A 1 90 ? 7.028 5.497 13.177 1.00 93.19 90 ARG A CA 1
ATOM 664 C C . ARG A 1 90 ? 6.884 6.843 13.879 1.00 93.19 90 ARG A C 1
ATOM 666 O O . ARG A 1 90 ? 7.756 7.248 14.643 1.00 93.19 90 ARG A O 1
ATOM 673 N N . ASP A 1 91 ? 5.743 7.482 13.659 1.00 93.06 91 ASP A N 1
ATOM 674 C CA . ASP A 1 91 ? 5.361 8.734 14.312 1.00 93.06 91 ASP A CA 1
ATOM 675 C C . ASP A 1 91 ? 4.437 8.452 15.509 1.00 93.06 91 ASP A C 1
ATOM 677 O O . ASP A 1 91 ? 4.657 8.932 16.627 1.00 93.06 91 ASP A O 1
ATOM 681 N N . ARG A 1 92 ? 3.405 7.620 15.297 1.00 93.44 92 ARG A N 1
ATOM 682 C CA . ARG A 1 92 ? 2.363 7.331 16.297 1.00 93.44 92 ARG A CA 1
ATOM 683 C C . ARG A 1 92 ? 1.935 5.866 16.249 1.00 93.44 92 ARG A C 1
ATOM 685 O O . ARG A 1 92 ? 1.652 5.348 15.174 1.00 93.44 92 ARG A O 1
ATOM 692 N N . ASP A 1 93 ? 1.812 5.241 17.421 1.00 96.12 93 ASP A N 1
ATOM 693 C CA . ASP A 1 93 ? 1.252 3.896 17.598 1.00 96.12 93 ASP A CA 1
ATOM 694 C C . ASP A 1 93 ? -0.109 3.961 18.303 1.00 96.12 93 ASP A C 1
ATOM 696 O O . ASP A 1 93 ? -0.296 4.708 19.272 1.00 96.12 93 ASP A O 1
ATOM 700 N N . TYR A 1 94 ? -1.025 3.105 17.863 1.00 97.81 94 TYR A N 1
ATOM 701 C CA . TYR A 1 94 ? -2.382 3.008 18.373 1.00 97.81 94 TYR A CA 1
ATOM 702 C C . TYR A 1 94 ? -2.765 1.552 18.629 1.00 97.81 94 TYR A C 1
ATOM 704 O O . TYR A 1 94 ? -2.392 0.636 17.891 1.00 97.81 94 TYR A O 1
ATOM 712 N N . GLN A 1 95 ? -3.571 1.349 19.667 1.00 98.25 95 GLN A N 1
ATOM 713 C CA . GLN A 1 95 ? -4.404 0.157 19.777 1.00 98.25 95 GLN A CA 1
ATOM 714 C C . GLN A 1 95 ? -5.640 0.367 18.908 1.00 98.25 95 GLN A C 1
ATOM 716 O O . GLN A 1 95 ? -6.339 1.365 19.069 1.00 98.25 95 GLN A O 1
ATOM 721 N N . LEU A 1 96 ? -5.924 -0.569 18.012 1.00 98.12 96 LEU A N 1
ATOM 722 C CA . LEU A 1 96 ? -7.078 -0.511 17.124 1.00 98.12 96 LEU A CA 1
ATOM 723 C C . LEU A 1 96 ? -8.208 -1.361 17.708 1.00 98.12 96 LEU A C 1
ATOM 725 O O . LEU A 1 96 ? -7.985 -2.520 18.069 1.00 98.12 96 LEU A O 1
ATOM 729 N N . ARG A 1 97 ? -9.425 -0.809 17.797 1.00 98.31 97 ARG A N 1
ATOM 730 C CA . ARG A 1 97 ? -10.637 -1.570 18.152 1.00 98.31 97 ARG A CA 1
ATOM 731 C C . ARG A 1 97 ? -11.822 -1.114 17.325 1.00 98.31 97 ARG A C 1
ATOM 733 O O . ARG A 1 97 ? -12.076 0.078 17.216 1.00 98.31 97 ARG A O 1
ATOM 740 N N . GLY A 1 98 ? -12.585 -2.058 16.797 1.00 97.88 98 GLY A N 1
ATOM 741 C CA . GLY A 1 98 ? -13.698 -1.721 15.931 1.00 97.88 98 GLY A CA 1
ATOM 742 C C . GLY A 1 98 ? -14.482 -2.920 15.434 1.00 97.88 98 GLY A C 1
ATOM 743 O O . GLY A 1 98 ? -14.609 -3.948 16.103 1.00 97.88 98 GLY A O 1
ATOM 744 N N . GLN A 1 99 ? -15.003 -2.775 14.227 1.00 97.25 99 GLN A N 1
ATOM 745 C CA . GLN A 1 99 ? -15.751 -3.791 13.507 1.00 97.25 99 GLN A CA 1
ATOM 746 C C . GLN A 1 99 ? -15.281 -3.840 12.056 1.00 97.25 99 GLN A C 1
ATOM 748 O O . GLN A 1 99 ? -14.891 -2.827 11.477 1.00 97.25 99 GLN A O 1
ATOM 753 N N . ALA A 1 100 ? -15.356 -5.025 11.464 1.00 96.56 100 ALA A N 1
ATOM 754 C CA . ALA A 1 100 ? -15.118 -5.209 10.045 1.00 96.56 100 ALA A CA 1
ATOM 755 C C . ALA A 1 100 ? -16.253 -6.032 9.441 1.00 96.56 100 ALA A C 1
ATOM 757 O O . ALA A 1 100 ? -16.742 -6.991 10.043 1.00 96.56 100 ALA A O 1
ATOM 758 N N . ARG A 1 101 ? -16.671 -5.644 8.243 1.00 95.19 101 ARG A N 1
ATOM 759 C CA . ARG A 1 101 ? -17.608 -6.372 7.396 1.00 95.19 101 ARG A CA 1
ATOM 760 C C . ARG A 1 101 ? -16.874 -6.741 6.118 1.00 95.19 101 ARG A C 1
ATOM 762 O O . ARG A 1 101 ? -16.470 -5.862 5.359 1.00 95.19 101 ARG A O 1
ATOM 769 N N . SER A 1 102 ? -16.683 -8.041 5.906 1.00 92.19 102 SER A N 1
ATOM 770 C CA . SER A 1 102 ? -15.996 -8.561 4.722 1.00 92.19 102 SER A CA 1
ATOM 771 C C . SER A 1 102 ? -16.607 -7.997 3.438 1.00 92.19 102 SER A C 1
ATOM 773 O O . SER A 1 102 ? -17.823 -8.053 3.251 1.00 92.19 102 SER A O 1
ATOM 775 N N . GLY A 1 103 ? -15.757 -7.428 2.580 1.00 93.62 103 GLY A N 1
ATOM 776 C CA . GLY A 1 103 ? -16.168 -6.840 1.304 1.00 93.62 103 GLY A CA 1
ATOM 777 C C . GLY A 1 103 ? -17.004 -5.556 1.402 1.00 93.62 103 GLY A C 1
ATOM 778 O O . GLY A 1 103 ? -17.553 -5.142 0.385 1.00 93.62 103 GLY A O 1
ATOM 779 N N . ASP A 1 104 ? -17.117 -4.940 2.584 1.00 97.00 104 ASP A N 1
ATOM 780 C CA . ASP A 1 104 ? -17.932 -3.737 2.818 1.00 97.00 104 ASP A CA 1
ATOM 781 C C . ASP A 1 104 ? -17.114 -2.634 3.509 1.00 97.0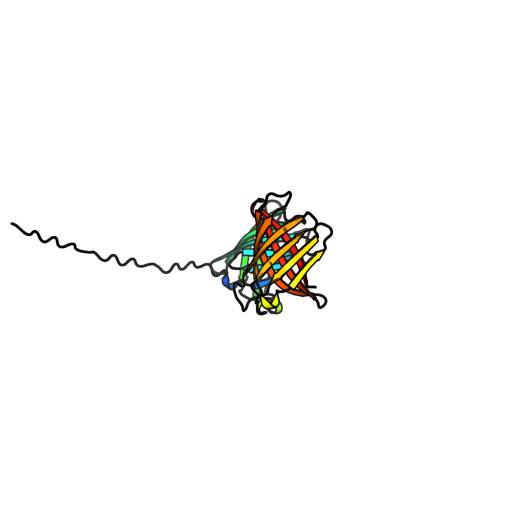0 104 ASP A C 1
ATOM 783 O O . ASP A 1 104 ? -16.658 -1.702 2.843 1.00 97.00 104 ASP A O 1
ATOM 787 N N . SER A 1 105 ? -16.852 -2.751 4.816 1.00 97.69 105 SER A N 1
ATOM 788 C CA . SER A 1 105 ? -16.181 -1.695 5.586 1.00 97.69 105 SER A CA 1
ATOM 789 C C . SER A 1 105 ? -15.319 -2.197 6.746 1.00 97.69 105 SER A C 1
ATOM 791 O O . SER A 1 105 ? -15.542 -3.273 7.303 1.00 97.69 105 SER A O 1
ATOM 793 N N . ILE A 1 106 ? -14.339 -1.380 7.126 1.00 98.19 106 ILE A N 1
ATOM 794 C CA . ILE A 1 106 ? -13.564 -1.465 8.364 1.00 98.19 106 ILE A CA 1
ATOM 795 C C . ILE A 1 106 ? -13.744 -0.131 9.087 1.00 98.19 106 ILE A C 1
ATOM 797 O O . ILE A 1 106 ? -13.371 0.914 8.565 1.00 98.19 106 ILE A O 1
ATOM 801 N N . GLU A 1 107 ? -14.305 -0.174 10.290 1.00 98.44 107 GLU A N 1
ATOM 802 C CA . GLU A 1 107 ? -14.555 1.002 11.126 1.00 98.44 107 GLU A CA 1
ATOM 803 C C . GLU A 1 107 ? -13.937 0.755 12.498 1.00 98.44 107 GLU A C 1
ATOM 805 O O . GLU A 1 107 ? -14.312 -0.211 13.172 1.00 98.44 107 GLU A O 1
ATOM 810 N N . ALA A 1 108 ? -12.988 1.590 12.915 1.00 98.44 108 ALA A N 1
ATOM 811 C CA . ALA A 1 108 ? -12.278 1.407 14.173 1.00 98.44 108 ALA A CA 1
ATOM 812 C C . ALA A 1 108 ? -11.884 2.721 14.848 1.00 98.44 108 ALA A C 1
ATOM 814 O O . ALA A 1 108 ? -11.495 3.688 14.198 1.00 98.44 108 ALA A O 1
ATOM 815 N N . ASP A 1 109 ? -11.907 2.700 16.175 1.00 98.50 109 ASP A N 1
ATOM 816 C CA . ASP A 1 109 ? -11.273 3.706 17.013 1.00 98.50 109 ASP A CA 1
ATOM 817 C C . ASP A 1 109 ? -9.797 3.328 17.220 1.00 98.50 109 ASP A C 1
ATOM 819 O O . ASP A 1 109 ? -9.450 2.163 17.465 1.00 98.50 109 ASP A O 1
ATOM 823 N N . LEU A 1 110 ? -8.927 4.328 17.136 1.00 98.19 110 LEU A N 1
ATOM 824 C CA . LEU A 1 110 ? -7.489 4.227 17.331 1.00 98.19 110 LEU A CA 1
ATOM 825 C C . LEU A 1 110 ? -7.127 4.907 18.653 1.00 98.19 110 LEU A C 1
ATOM 827 O O . LEU A 1 110 ? -7.181 6.128 18.768 1.00 98.19 110 LEU A O 1
ATOM 831 N N . TYR A 1 111 ? -6.729 4.115 19.645 1.00 97.44 111 TYR A N 1
ATOM 832 C CA . TYR A 1 111 ? -6.404 4.590 20.990 1.00 97.44 111 TYR A CA 1
ATOM 833 C C . TYR A 1 111 ? -4.894 4.769 21.139 1.00 97.44 111 TYR A C 1
ATOM 835 O O . TYR A 1 111 ? -4.145 3.785 21.195 1.00 97.44 111 TYR A O 1
ATOM 843 N N . GLY A 1 112 ? -4.449 6.023 21.190 1.00 94.06 112 GLY A N 1
ATOM 844 C CA . GLY A 1 112 ? -3.039 6.400 21.276 1.00 94.06 112 GLY A CA 1
ATOM 845 C C . GLY A 1 112 ? -2.653 6.950 22.651 1.00 94.06 112 GLY A C 1
ATOM 846 O O . GLY A 1 112 ? -3.488 7.240 23.502 1.00 94.06 112 GLY A O 1
ATOM 847 N N . LYS A 1 113 ? -1.347 7.128 22.900 1.00 90.12 113 LYS A N 1
ATOM 848 C CA . LYS A 1 113 ? -0.864 7.772 24.146 1.00 90.12 113 LYS A CA 1
ATOM 849 C C . LYS A 1 113 ? -1.070 9.288 24.162 1.00 90.12 113 LYS A C 1
ATOM 851 O O . LYS A 1 113 ? -1.120 9.880 25.238 1.00 90.12 113 LYS A O 1
ATOM 856 N N . ARG A 1 114 ? -1.057 9.914 22.982 1.00 87.81 114 ARG A N 1
ATOM 857 C CA . ARG A 1 114 ? -1.088 11.375 22.811 1.00 87.81 114 ARG A CA 1
ATOM 858 C C . ARG A 1 114 ? -2.467 11.870 22.399 1.00 87.81 114 ARG A C 1
ATOM 860 O O . ARG A 1 114 ? -2.909 12.896 22.903 1.00 87.81 114 ARG A O 1
ATOM 867 N N . GLU A 1 115 ? -3.117 11.138 21.506 1.00 93.44 115 GLU A N 1
ATOM 868 C CA . GLU A 1 115 ? -4.410 11.479 20.929 1.00 93.44 115 GLU A CA 1
ATOM 869 C C . GLU A 1 115 ? -5.120 10.214 20.452 1.00 93.44 115 GLU A C 1
ATOM 871 O O . GLU A 1 115 ? -4.465 9.215 20.136 1.00 93.44 115 GLU A O 1
ATOM 876 N N . ASP A 1 116 ? -6.446 10.291 20.399 1.00 96.38 116 ASP A N 1
ATOM 877 C CA . ASP A 1 116 ? -7.283 9.279 19.773 1.00 96.38 116 ASP A CA 1
ATOM 878 C C . ASP A 1 116 ? -7.578 9.694 18.328 1.00 96.38 116 ASP A C 1
ATOM 880 O O . ASP A 1 116 ? -7.663 10.884 18.006 1.00 96.38 116 ASP A O 1
ATOM 884 N N . ALA A 1 117 ? -7.747 8.705 17.461 1.00 97.69 117 ALA A N 1
ATOM 885 C CA . ALA A 1 117 ? -8.125 8.889 16.068 1.00 97.69 117 ALA A CA 1
ATOM 886 C C . ALA A 1 117 ? -9.201 7.866 15.674 1.00 97.69 117 ALA A C 1
ATOM 888 O O . ALA A 1 117 ? -9.522 6.954 16.433 1.00 97.69 117 ALA A O 1
ATOM 889 N N . ALA A 1 118 ? -9.758 8.011 14.480 1.00 98.25 118 ALA A N 1
ATOM 890 C CA . ALA A 1 118 ? -10.702 7.071 13.892 1.00 98.25 118 ALA A CA 1
ATOM 891 C C . ALA A 1 118 ? -10.205 6.623 12.516 1.00 98.25 118 ALA A C 1
ATOM 893 O O . ALA A 1 118 ? -9.687 7.433 11.746 1.00 98.25 118 ALA A O 1
ATOM 894 N N . LEU A 1 119 ? -10.382 5.340 12.216 1.00 98.56 119 LEU A N 1
ATOM 895 C CA . LEU A 1 119 ? -10.118 4.714 10.927 1.00 98.56 119 LEU A CA 1
ATOM 896 C C . LEU A 1 119 ? -11.451 4.283 10.313 1.00 98.56 119 LEU A C 1
ATOM 898 O O . LEU A 1 119 ? -12.154 3.455 10.889 1.00 98.56 119 LEU A O 1
ATOM 902 N N . SER A 1 120 ? -11.759 4.808 9.132 1.00 98.50 120 SER A N 1
ATOM 903 C CA . SER A 1 120 ? -12.917 4.405 8.332 1.00 98.50 120 SER A CA 1
ATOM 904 C C . SER A 1 120 ? -12.431 4.029 6.942 1.00 98.50 120 SER A C 1
ATOM 906 O O . SER A 1 120 ? -11.960 4.883 6.189 1.00 98.50 120 SER A O 1
ATOM 908 N N . LEU A 1 121 ? -12.503 2.743 6.608 1.00 98.50 121 LEU A N 1
ATOM 909 C CA . LEU A 1 121 ? -12.162 2.208 5.297 1.00 98.50 121 LEU A CA 1
ATOM 910 C C . LEU A 1 121 ? -13.382 1.524 4.686 1.00 98.50 121 LEU A C 1
ATOM 912 O O . LEU A 1 121 ? -14.089 0.769 5.346 1.00 98.50 121 LEU A O 1
ATOM 916 N N . PHE A 1 122 ? -13.579 1.720 3.392 1.00 98.31 122 PHE A N 1
ATOM 917 C CA . PHE A 1 122 ? -14.524 0.985 2.570 1.00 98.31 122 PHE A CA 1
ATOM 918 C C . PHE A 1 122 ? -13.774 0.088 1.586 1.00 98.31 122 PHE A C 1
ATOM 920 O O . PHE A 1 122 ? -12.680 0.414 1.105 1.00 98.31 122 PHE A O 1
ATOM 927 N N . TYR A 1 123 ? -14.366 -1.062 1.287 1.00 98.25 123 TYR A N 1
ATOM 928 C CA . TYR A 1 123 ? -13.806 -2.013 0.343 1.00 98.25 123 TYR A CA 1
ATOM 929 C C . TYR A 1 123 ? -13.870 -1.437 -1.070 1.00 98.25 123 TYR A C 1
ATOM 931 O O . TYR A 1 123 ? -14.943 -1.097 -1.574 1.00 98.25 123 TYR A O 1
ATOM 939 N N . ASN A 1 124 ? -12.725 -1.327 -1.743 1.00 97.94 124 ASN A N 1
ATOM 940 C CA . ASN A 1 124 ? -12.695 -0.881 -3.128 1.00 97.94 124 ASN A CA 1
ATOM 941 C C . ASN A 1 124 ? -12.904 -2.092 -4.041 1.00 97.94 124 ASN A C 1
ATOM 943 O O . ASN A 1 124 ? -11.932 -2.686 -4.505 1.00 97.94 124 ASN A O 1
ATOM 947 N N . ALA A 1 125 ? -14.161 -2.477 -4.271 1.00 97.50 125 ALA A N 1
ATOM 948 C CA . ALA A 1 125 ? -14.511 -3.646 -5.082 1.00 97.50 125 ALA A CA 1
ATOM 949 C C . ALA A 1 125 ? -13.949 -3.564 -6.514 1.00 97.50 125 ALA A C 1
ATOM 951 O O . ALA A 1 125 ? -13.392 -4.545 -7.009 1.00 97.50 125 ALA A O 1
ATOM 952 N N . ASP A 1 126 ? -14.026 -2.383 -7.137 1.00 96.81 126 ASP A N 1
ATOM 953 C CA . ASP A 1 126 ? -13.574 -2.147 -8.514 1.00 96.81 126 ASP A CA 1
ATOM 954 C C . ASP A 1 126 ? -12.077 -2.396 -8.692 1.00 96.81 126 ASP A C 1
ATOM 956 O O . ASP A 1 126 ? -11.646 -2.833 -9.757 1.00 96.81 126 ASP A O 1
ATOM 960 N N . GLN A 1 127 ? -11.279 -2.117 -7.659 1.00 96.81 127 GLN A N 1
ATOM 961 C CA . GLN A 1 127 ? -9.845 -2.382 -7.669 1.00 96.81 127 GLN A CA 1
ATOM 962 C C . GLN A 1 127 ? -9.534 -3.780 -7.141 1.00 96.81 127 GLN A C 1
ATOM 964 O O . GLN A 1 127 ? -8.736 -4.487 -7.743 1.00 96.81 127 GLN A O 1
ATOM 969 N N . SER A 1 128 ? -10.179 -4.200 -6.053 1.00 97.75 128 SER A N 1
ATOM 970 C CA . SER A 1 128 ? -9.882 -5.452 -5.355 1.00 97.75 128 SER A CA 1
ATOM 971 C C . SER A 1 128 ? -10.192 -6.690 -6.176 1.00 97.75 128 SER A C 1
ATOM 973 O O . SER A 1 128 ? -9.446 -7.658 -6.082 1.00 97.75 128 SER A O 1
ATOM 975 N N . TYR A 1 129 ? -11.271 -6.684 -6.962 1.00 97.19 129 TYR A N 1
ATOM 976 C CA . TYR A 1 129 ? -11.668 -7.836 -7.776 1.00 97.19 129 TYR A CA 1
ATOM 977 C C . TYR A 1 129 ? -10.988 -7.889 -9.144 1.00 97.19 129 TYR A C 1
ATOM 979 O O . TYR A 1 129 ? -11.259 -8.809 -9.918 1.00 97.19 129 TYR A O 1
ATOM 987 N N . GLN A 1 130 ? -10.095 -6.946 -9.456 1.00 96.94 130 GLN A N 1
ATOM 988 C CA . GLN A 1 130 ? -9.259 -7.081 -10.642 1.00 96.94 130 GLN A CA 1
ATOM 989 C C . GLN A 1 130 ? -8.360 -8.305 -10.474 1.00 96.94 130 GLN A C 1
ATOM 991 O O . GLN A 1 130 ? -7.841 -8.579 -9.389 1.00 96.94 130 GLN A O 1
ATOM 996 N N . HIS A 1 131 ? -8.206 -9.063 -11.556 1.00 96.44 131 HIS A N 1
ATOM 997 C CA . HIS A 1 131 ? -7.290 -10.191 -11.566 1.00 96.44 131 HIS A CA 1
ATOM 998 C C . HIS A 1 131 ? -5.861 -9.706 -11.323 1.00 96.44 131 HIS A C 1
ATOM 1000 O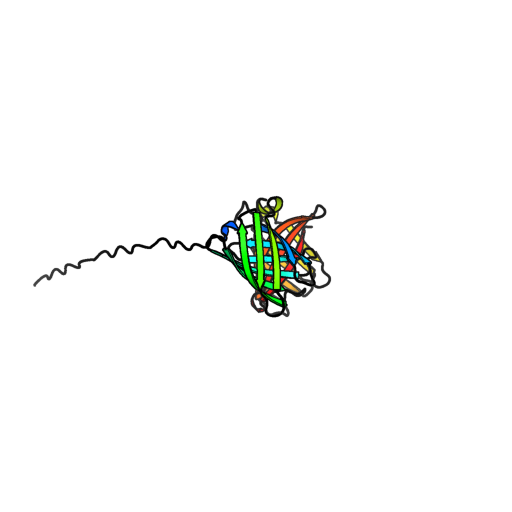 O . HIS A 1 131 ? -5.488 -8.635 -11.805 1.00 96.44 131 HIS A O 1
ATOM 1006 N N . ALA A 1 132 ? -5.097 -10.509 -10.587 1.00 97.44 132 ALA A N 1
ATOM 1007 C CA . ALA A 1 132 ? -3.670 -10.321 -10.397 1.00 97.44 132 ALA A CA 1
ATOM 1008 C C . ALA A 1 132 ? -2.898 -11.405 -11.143 1.00 97.44 132 ALA A C 1
ATOM 1010 O O . ALA A 1 132 ? -3.242 -12.589 -11.097 1.00 97.44 132 ALA A O 1
ATOM 1011 N N . SER A 1 133 ? -1.840 -10.987 -11.826 1.00 98.12 133 SER A N 1
ATOM 1012 C CA . SER A 1 133 ? -0.901 -11.860 -12.523 1.00 98.12 133 SER A CA 1
ATOM 1013 C C . SER A 1 133 ? 0.408 -11.115 -12.757 1.00 98.12 133 SER A C 1
ATOM 1015 O O . SER A 1 133 ? 0.410 -9.887 -12.851 1.00 98.12 133 SER A O 1
ATOM 1017 N N . TYR A 1 134 ? 1.510 -11.849 -12.908 1.00 98.25 134 TYR A N 1
ATOM 1018 C CA . TYR A 1 134 ? 2.810 -11.254 -13.228 1.00 98.25 134 TYR A CA 1
ATOM 1019 C C . TYR A 1 134 ? 2.778 -10.489 -14.554 1.00 98.25 134 TYR A C 1
ATOM 1021 O O . TYR A 1 134 ? 3.229 -9.355 -14.615 1.00 98.25 134 TYR A O 1
ATOM 1029 N N . ALA A 1 135 ? 2.111 -11.029 -15.577 1.00 97.69 135 ALA A N 1
ATOM 1030 C CA . ALA A 1 135 ? 1.961 -10.359 -16.870 1.00 97.69 135 ALA A CA 1
ATOM 1031 C C . ALA A 1 135 ? 1.286 -8.973 -16.781 1.00 97.69 135 ALA A C 1
ATOM 1033 O O . ALA A 1 135 ? 1.579 -8.094 -17.585 1.00 97.69 135 ALA A O 1
ATOM 1034 N N . GLN A 1 136 ? 0.384 -8.746 -15.818 1.00 96.94 136 GLN A N 1
ATOM 1035 C CA . GLN A 1 136 ? -0.265 -7.437 -15.650 1.00 96.94 136 GLN A CA 1
ATOM 1036 C C . GLN A 1 136 ? 0.652 -6.388 -15.024 1.00 96.94 136 GLN A C 1
ATOM 1038 O O . GLN A 1 136 ? 0.497 -5.195 -15.313 1.00 96.94 136 GLN A O 1
ATOM 1043 N N . ILE A 1 137 ? 1.566 -6.822 -14.158 1.00 97.38 137 ILE A N 1
ATOM 1044 C CA . ILE A 1 137 ? 2.510 -5.946 -13.465 1.00 97.38 137 ILE A CA 1
ATOM 1045 C C . ILE A 1 137 ? 3.878 -5.904 -14.131 1.00 97.38 137 ILE A C 1
ATOM 1047 O O . ILE A 1 137 ? 4.657 -5.043 -13.755 1.00 97.38 137 ILE A O 1
ATOM 1051 N N . ALA A 1 138 ? 4.164 -6.757 -15.112 1.00 98.38 138 ALA A N 1
ATOM 1052 C CA . ALA A 1 138 ? 5.421 -6.711 -15.838 1.00 98.38 138 ALA A CA 1
ATOM 1053 C C . ALA A 1 138 ? 5.608 -5.346 -16.524 1.00 98.38 138 ALA A C 1
ATOM 1055 O O . ALA A 1 138 ? 4.659 -4.765 -17.073 1.00 98.38 138 ALA A O 1
ATOM 1056 N N . GLY A 1 139 ? 6.829 -4.822 -16.468 1.00 98.19 139 GLY A N 1
ATOM 1057 C CA . GLY A 1 139 ? 7.187 -3.528 -17.035 1.00 98.19 139 GLY A CA 1
ATOM 1058 C C . GLY A 1 139 ? 8.210 -2.763 -16.209 1.00 98.19 139 GLY A C 1
ATOM 1059 O O . GLY A 1 139 ? 8.693 -3.226 -15.178 1.00 98.19 139 GLY A O 1
ATOM 1060 N N . LEU A 1 140 ? 8.518 -1.562 -16.688 1.00 98.31 140 LEU A N 1
ATOM 1061 C CA . LEU A 1 140 ? 9.455 -0.647 -16.059 1.00 98.31 140 LEU A CA 1
ATOM 1062 C C . LEU A 1 140 ? 8.680 0.439 -15.314 1.00 98.31 140 LEU A C 1
ATOM 1064 O O . LEU A 1 140 ? 7.771 1.057 -15.867 1.00 98.31 140 LEU A O 1
ATOM 1068 N N . TYR A 1 141 ? 9.041 0.653 -14.059 1.00 98.31 141 TYR A N 1
ATOM 1069 C CA . TYR A 1 141 ? 8.361 1.531 -13.125 1.00 98.31 141 TYR A CA 1
ATOM 1070 C C . TYR A 1 141 ? 9.308 2.591 -12.597 1.00 98.31 141 TYR A C 1
ATOM 1072 O O . TYR A 1 141 ? 10.460 2.303 -12.273 1.00 98.31 141 TYR A O 1
ATOM 1080 N N . TYR A 1 142 ? 8.784 3.800 -12.445 1.00 97.38 142 TYR A N 1
ATOM 1081 C CA . TYR A 1 142 ? 9.526 4.939 -11.937 1.00 97.38 142 TYR A CA 1
ATOM 1082 C C . TYR A 1 142 ? 8.791 5.610 -10.786 1.00 97.38 142 TYR A C 1
ATOM 1084 O O . TYR A 1 142 ? 7.594 5.880 -10.861 1.00 97.38 142 TYR A O 1
ATOM 1092 N N . LEU A 1 143 ? 9.533 5.924 -9.732 1.00 95.44 143 LEU A N 1
ATOM 1093 C CA . LEU A 1 143 ? 9.133 6.886 -8.715 1.00 95.44 143 LEU A CA 1
ATOM 1094 C C . LEU A 1 143 ? 10.015 8.119 -8.897 1.00 95.44 143 LEU A C 1
ATOM 1096 O O . LEU A 1 143 ? 11.236 8.000 -8.856 1.00 95.44 143 LEU A O 1
ATOM 1100 N N . ASP A 1 144 ? 9.415 9.292 -9.078 1.00 94.69 144 ASP A N 1
ATOM 1101 C CA . ASP A 1 144 ? 10.134 10.569 -9.062 1.00 94.69 144 ASP A CA 1
ATOM 1102 C C . ASP A 1 144 ? 9.521 11.469 -7.988 1.00 94.69 144 ASP A C 1
ATOM 1104 O O . ASP A 1 144 ? 8.502 12.130 -8.199 1.00 94.69 144 ASP A O 1
ATOM 1108 N N . SER A 1 145 ? 10.123 11.451 -6.799 1.00 89.06 145 SER A N 1
ATOM 1109 C CA . SER A 1 145 ? 9.738 12.313 -5.686 1.00 89.06 145 SER A CA 1
ATOM 1110 C C . SER A 1 145 ? 10.879 13.263 -5.319 1.00 89.06 145 SER A C 1
ATOM 1112 O O . SER A 1 145 ? 12.027 13.087 -5.722 1.00 89.06 145 SER A O 1
ATOM 1114 N N . ALA A 1 146 ? 10.579 14.285 -4.516 1.00 86.56 146 ALA A N 1
ATOM 1115 C CA . ALA A 1 146 ? 11.608 15.200 -4.024 1.00 86.56 146 ALA A CA 1
ATOM 1116 C C . ALA A 1 146 ? 12.608 14.529 -3.063 1.00 86.56 146 ALA A C 1
ATOM 1118 O O . ALA A 1 146 ? 13.713 15.039 -2.900 1.00 86.56 146 ALA A O 1
ATOM 1119 N N . ALA A 1 147 ? 12.206 13.433 -2.411 1.00 85.50 147 ALA A N 1
ATOM 1120 C CA . ALA A 1 147 ? 13.010 12.737 -1.410 1.00 85.50 147 ALA A CA 1
ATOM 1121 C C . ALA A 1 147 ? 13.801 11.555 -1.988 1.00 85.50 147 ALA A C 1
ATOM 1123 O O . ALA A 1 147 ? 14.855 11.224 -1.454 1.00 85.50 147 ALA A O 1
ATOM 1124 N N . LEU A 1 148 ? 13.279 10.921 -3.041 1.00 88.69 148 LEU A N 1
ATOM 1125 C CA . LEU A 1 148 ? 13.781 9.656 -3.569 1.00 88.69 148 LEU A CA 1
ATOM 1126 C C . LEU A 1 148 ? 13.353 9.466 -5.026 1.00 88.69 148 LEU A C 1
ATOM 1128 O O . LEU A 1 148 ? 12.184 9.714 -5.363 1.00 88.69 148 LEU A O 1
ATOM 1132 N N . LYS A 1 149 ? 14.269 8.979 -5.868 1.00 94.94 149 LYS A N 1
ATOM 1133 C CA . LYS A 1 149 ? 13.958 8.533 -7.231 1.00 94.94 149 LYS A CA 1
ATOM 1134 C C . LYS A 1 149 ? 14.295 7.057 -7.376 1.00 94.94 149 LYS A C 1
ATOM 1136 O O . LYS A 1 149 ? 15.423 6.679 -7.101 1.00 94.94 149 LYS A O 1
ATOM 1141 N N . ILE A 1 150 ? 13.355 6.246 -7.852 1.00 95.81 150 ILE A N 1
ATOM 1142 C CA . ILE A 1 150 ? 13.536 4.795 -8.026 1.00 95.81 150 ILE A CA 1
ATOM 1143 C C . ILE A 1 150 ? 13.206 4.404 -9.463 1.00 95.81 150 ILE A C 1
ATOM 1145 O O . ILE A 1 150 ? 12.244 4.914 -10.036 1.00 95.81 150 ILE A O 1
ATOM 1149 N N . SER A 1 151 ? 13.971 3.463 -10.015 1.00 97.88 151 SER A N 1
ATOM 1150 C CA . SER A 1 151 ? 13.651 2.717 -11.232 1.00 97.88 151 SER A CA 1
ATOM 1151 C C . SER A 1 151 ? 13.585 1.223 -10.908 1.00 97.88 151 SER A C 1
ATOM 1153 O O . SER A 1 151 ? 14.601 0.660 -10.512 1.00 97.88 151 SER A O 1
ATOM 1155 N N . LEU A 1 152 ? 12.431 0.577 -11.107 1.00 98.19 152 LEU A N 1
ATOM 1156 C CA . LEU A 1 152 ? 12.241 -0.871 -10.926 1.00 98.19 152 LEU A CA 1
ATOM 1157 C C . LEU A 1 152 ? 11.774 -1.525 -12.229 1.00 98.19 152 LEU A C 1
ATOM 1159 O O . LEU A 1 152 ? 10.824 -1.054 -12.846 1.00 98.19 152 LEU A O 1
ATOM 1163 N N . SER A 1 153 ? 12.382 -2.638 -12.616 1.00 98.44 153 SER A N 1
ATOM 1164 C CA . SER A 1 153 ? 11.855 -3.578 -13.603 1.00 98.44 153 SER A CA 1
ATOM 1165 C C . SER A 1 153 ? 11.129 -4.709 -12.886 1.00 98.44 153 SER A C 1
ATOM 1167 O O . SER A 1 153 ? 11.623 -5.216 -11.879 1.00 98.44 153 SER A O 1
ATOM 1169 N N . VAL A 1 154 ? 9.973 -5.110 -13.410 1.00 98.50 154 VAL A N 1
ATOM 1170 C CA . VAL A 1 154 ? 9.268 -6.332 -13.014 1.00 98.50 154 VAL A CA 1
ATOM 1171 C C . VAL A 1 154 ? 9.125 -7.216 -14.247 1.00 98.50 154 VAL A C 1
ATOM 1173 O O . VAL A 1 154 ? 8.540 -6.790 -15.245 1.00 98.50 154 VAL A O 1
ATOM 1176 N N . ASP A 1 155 ? 9.627 -8.441 -14.174 1.00 98.50 155 ASP A N 1
ATOM 1177 C CA . ASP A 1 155 ? 9.567 -9.409 -15.268 1.00 98.50 155 ASP A CA 1
ATOM 1178 C C . ASP A 1 155 ? 8.262 -10.230 -15.246 1.00 98.50 155 ASP A C 1
ATOM 1180 O O . ASP A 1 155 ? 7.486 -10.223 -14.286 1.00 98.50 155 ASP A O 1
ATOM 1184 N N . GLU A 1 156 ? 7.992 -10.962 -16.332 1.00 97.94 156 GLU A N 1
ATOM 1185 C CA . GLU A 1 156 ? 6.768 -11.770 -16.494 1.00 97.94 156 GLU A CA 1
ATOM 1186 C C . GLU A 1 156 ? 6.677 -12.980 -15.547 1.00 97.94 156 GLU A C 1
ATOM 1188 O O . GLU A 1 156 ? 5.614 -13.597 -15.440 1.00 97.94 156 GLU A O 1
ATOM 1193 N N . ASP A 1 157 ? 7.759 -13.330 -14.855 1.00 97.81 157 ASP A N 1
ATOM 1194 C CA . ASP A 1 157 ? 7.793 -14.352 -13.805 1.00 97.81 157 ASP A CA 1
ATOM 1195 C C . ASP A 1 157 ? 7.705 -13.764 -12.386 1.00 97.81 157 ASP A C 1
ATOM 1197 O O . ASP A 1 157 ? 7.671 -14.515 -11.409 1.00 97.81 157 ASP A O 1
ATOM 1201 N N . GLY A 1 158 ? 7.611 -12.435 -12.277 1.00 97.56 158 GLY A N 1
ATOM 1202 C CA . GLY A 1 158 ? 7.555 -11.710 -11.016 1.00 97.56 158 GLY A CA 1
ATOM 1203 C C . GLY A 1 158 ? 8.921 -11.351 -10.440 1.00 97.56 158 GLY A C 1
ATOM 1204 O O . GLY A 1 158 ? 8.946 -10.807 -9.337 1.00 97.56 158 GLY A O 1
ATOM 1205 N N . TRP A 1 159 ? 10.037 -11.617 -11.128 1.00 98.44 159 TRP A N 1
ATOM 1206 C CA . TRP A 1 159 ? 11.345 -11.111 -10.709 1.00 98.44 159 TRP A CA 1
ATOM 1207 C C . TRP A 1 159 ? 11.359 -9.577 -10.706 1.00 98.44 159 TRP A C 1
ATOM 1209 O O . TRP A 1 159 ? 10.806 -8.946 -11.607 1.00 98.44 159 TRP A O 1
ATOM 1219 N N . ILE A 1 160 ? 11.959 -8.979 -9.676 1.00 98.00 160 ILE A N 1
ATOM 1220 C CA . ILE A 1 160 ? 12.107 -7.527 -9.530 1.00 98.00 160 ILE A CA 1
ATOM 1221 C C . ILE A 1 160 ? 13.589 -7.192 -9.478 1.00 98.00 160 ILE A C 1
ATOM 1223 O O . ILE A 1 160 ? 14.330 -7.797 -8.703 1.00 98.00 160 ILE A O 1
ATOM 1227 N N . GLU A 1 161 ? 14.000 -6.176 -10.227 1.00 98.12 161 GLU A N 1
ATOM 1228 C CA . GLU A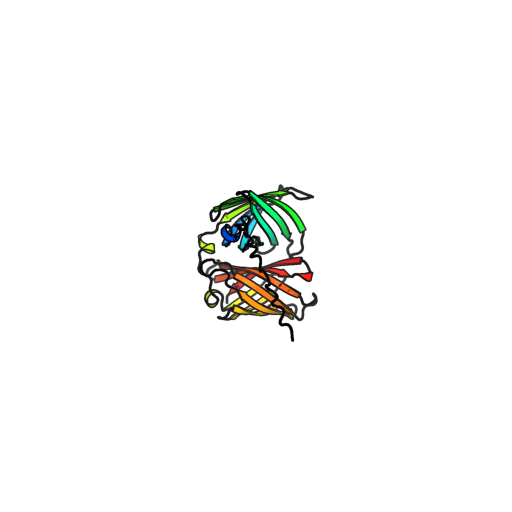 1 161 ? 15.316 -5.561 -10.086 1.00 98.12 161 GLU A CA 1
ATOM 1229 C C . GLU A 1 161 ? 15.245 -4.045 -10.261 1.00 98.12 161 GLU A C 1
ATOM 1231 O O . GLU A 1 161 ? 14.404 -3.535 -10.998 1.00 98.12 161 GLU A O 1
ATOM 1236 N N . GLY A 1 162 ? 16.121 -3.294 -9.605 1.00 97.00 162 GLY A N 1
ATOM 1237 C CA . GLY A 1 162 ? 16.117 -1.848 -9.754 1.00 97.00 162 GLY A CA 1
ATOM 1238 C C . GLY A 1 162 ? 17.146 -1.123 -8.913 1.00 97.00 162 GLY A C 1
ATOM 1239 O O . GLY A 1 162 ? 17.941 -1.736 -8.202 1.00 97.00 162 GLY A O 1
ATOM 1240 N N . TYR A 1 163 ? 17.127 0.201 -9.010 1.00 96.31 163 TYR A N 1
ATOM 1241 C CA . TYR A 1 163 ? 18.018 1.074 -8.257 1.00 96.31 163 TYR A CA 1
ATOM 1242 C C . TYR A 1 163 ? 17.362 2.414 -7.930 1.00 96.31 163 TYR A C 1
ATOM 1244 O O . TYR A 1 163 ? 16.440 2.851 -8.628 1.00 96.31 163 TYR A O 1
ATOM 1252 N N . ASP A 1 164 ? 17.861 3.072 -6.886 1.00 94.88 164 ASP A N 1
ATOM 1253 C CA . ASP A 1 164 ? 17.524 4.459 -6.571 1.00 94.88 164 ASP A CA 1
ATOM 1254 C C . ASP A 1 164 ? 18.635 5.451 -6.971 1.00 94.88 164 ASP A C 1
ATOM 1256 O O . ASP A 1 164 ? 19.695 5.079 -7.487 1.00 94.88 164 ASP A O 1
ATOM 1260 N N . ASP A 1 165 ? 18.396 6.743 -6.752 1.00 94.25 165 ASP A N 1
ATOM 1261 C CA . ASP A 1 165 ? 19.361 7.815 -7.002 1.00 94.25 165 ASP A CA 1
ATOM 1262 C C . ASP A 1 165 ? 20.472 7.940 -5.944 1.00 94.25 165 ASP A C 1
ATOM 1264 O O . ASP A 1 165 ? 21.443 8.672 -6.166 1.00 94.25 165 ASP A O 1
ATOM 1268 N N . ALA A 1 166 ? 20.383 7.195 -4.840 1.00 91.81 166 ALA A N 1
ATOM 1269 C CA . ALA A 1 166 ? 21.445 7.044 -3.847 1.00 91.81 166 ALA A CA 1
ATOM 1270 C C . ALA A 1 166 ? 22.403 5.877 -4.167 1.00 91.81 166 ALA A C 1
ATOM 1272 O O . ALA A 1 166 ? 23.467 5.775 -3.549 1.00 91.81 166 ALA A O 1
ATOM 1273 N N . GLY A 1 167 ? 22.072 5.041 -5.156 1.00 92.00 167 GLY A N 1
ATOM 1274 C CA . GLY A 1 167 ? 22.851 3.870 -5.557 1.00 92.00 167 GLY A CA 1
ATOM 1275 C C . GLY A 1 167 ? 22.490 2.592 -4.797 1.00 92.00 167 GLY A C 1
ATOM 1276 O O . GLY A 1 167 ? 23.228 1.611 -4.900 1.00 92.00 167 GLY A O 1
ATOM 1277 N N . CYS A 1 168 ? 21.379 2.591 -4.060 1.00 92.69 168 CYS A N 1
ATOM 1278 C CA . CYS A 1 168 ? 20.788 1.377 -3.524 1.00 92.69 168 CYS A CA 1
ATOM 1279 C C . CYS A 1 168 ? 20.274 0.510 -4.665 1.00 92.69 168 CYS A C 1
ATOM 1281 O O . CYS A 1 168 ? 19.596 1.007 -5.563 1.00 92.69 168 CYS A O 1
ATOM 1283 N N . ALA A 1 169 ? 20.574 -0.780 -4.613 1.00 94.88 169 ALA A N 1
ATOM 1284 C CA . ALA A 1 169 ? 20.057 -1.769 -5.538 1.00 94.88 169 ALA A CA 1
ATOM 1285 C C . ALA A 1 169 ? 18.990 -2.626 -4.846 1.00 94.88 169 ALA A C 1
ATOM 1287 O O . ALA A 1 169 ? 19.145 -2.988 -3.679 1.00 94.88 169 ALA A O 1
ATOM 1288 N N . TYR A 1 170 ? 17.921 -2.946 -5.570 1.00 95.56 170 TYR A N 1
ATOM 1289 C CA . TYR A 1 170 ? 16.783 -3.728 -5.087 1.00 95.56 170 TYR A CA 1
ATOM 1290 C C . TYR A 1 170 ? 16.632 -4.962 -5.966 1.00 95.56 170 TYR A C 1
ATOM 1292 O O . TYR A 1 170 ? 16.532 -4.816 -7.183 1.00 95.56 170 TYR A O 1
ATOM 1300 N N . PHE A 1 171 ? 16.579 -6.154 -5.374 1.00 96.50 171 PHE A N 1
ATOM 1301 C CA . PHE A 1 171 ? 16.380 -7.406 -6.111 1.00 96.50 171 PHE A CA 1
ATOM 1302 C C . PHE A 1 171 ? 15.416 -8.309 -5.364 1.00 96.50 171 PHE A C 1
ATOM 1304 O O . PHE A 1 171 ? 15.506 -8.431 -4.147 1.00 96.50 171 PHE A O 1
ATOM 1311 N N . GLY A 1 172 ? 14.491 -8.964 -6.053 1.00 97.25 172 GLY A N 1
ATOM 1312 C CA . GLY A 1 172 ? 13.506 -9.764 -5.348 1.00 97.25 172 GLY A CA 1
ATOM 1313 C C . GLY A 1 172 ? 12.449 -10.392 -6.225 1.00 97.25 172 GLY A C 1
ATOM 1314 O O . GLY A 1 172 ? 12.644 -10.621 -7.414 1.00 97.25 172 GLY A O 1
ATOM 1315 N N . HIS A 1 173 ? 11.309 -10.686 -5.610 1.00 98.00 173 HIS A N 1
ATOM 1316 C CA . HIS A 1 173 ? 10.178 -11.281 -6.297 1.00 98.00 173 HIS A CA 1
ATOM 1317 C C . HIS A 1 173 ? 8.855 -10.677 -5.838 1.00 98.00 173 HIS A C 1
ATOM 1319 O O . HIS A 1 173 ? 8.668 -10.291 -4.680 1.00 98.00 173 HIS A O 1
ATOM 1325 N N . VAL A 1 174 ? 7.913 -10.655 -6.770 1.00 98.19 174 VAL A N 1
ATOM 1326 C CA . VAL A 1 174 ? 6.493 -10.493 -6.509 1.00 98.19 174 VAL A CA 1
ATOM 1327 C C . VAL A 1 174 ? 5.871 -11.876 -6.374 1.00 98.19 174 VAL A C 1
ATOM 1329 O O . VAL A 1 174 ? 6.126 -12.768 -7.177 1.00 98.19 174 VAL A O 1
ATOM 1332 N N . ALA A 1 175 ? 4.994 -12.043 -5.395 1.00 98.31 175 ALA A N 1
ATOM 1333 C CA . ALA A 1 175 ? 4.053 -13.143 -5.318 1.00 98.31 175 ALA A CA 1
ATOM 1334 C C . ALA A 1 175 ? 2.637 -12.641 -5.626 1.00 98.31 175 ALA A C 1
ATOM 1336 O O . ALA A 1 175 ? 2.269 -11.507 -5.306 1.00 98.31 175 ALA A O 1
ATOM 1337 N N . VAL A 1 176 ? 1.823 -13.521 -6.212 1.00 98.19 176 VAL A N 1
ATOM 1338 C CA . VAL A 1 176 ? 0.374 -13.336 -6.380 1.00 98.19 176 VAL A CA 1
ATOM 1339 C C . VAL A 1 176 ? -0.330 -14.288 -5.409 1.00 98.19 176 VAL A C 1
ATOM 1341 O O . VAL A 1 176 ? -0.583 -15.439 -5.771 1.00 98.19 176 VAL A O 1
ATOM 1344 N N . PRO A 1 177 ? -0.646 -13.852 -4.173 1.00 97.06 177 PRO A N 1
ATOM 1345 C CA . PRO A 1 177 ? -1.240 -14.728 -3.162 1.00 97.06 177 PRO A CA 1
ATOM 1346 C C . PRO A 1 177 ? -2.600 -15.274 -3.603 1.00 97.06 177 PRO A C 1
ATOM 1348 O O . PRO A 1 177 ? -2.972 -16.395 -3.267 1.00 97.06 177 PRO A O 1
ATOM 1351 N N . HIS A 1 178 ? -3.348 -14.484 -4.383 1.00 95.88 178 HIS A N 1
ATOM 1352 C CA . HIS A 1 178 ? -4.649 -14.876 -4.901 1.00 95.88 178 HIS A CA 1
ATOM 1353 C C . HIS A 1 178 ? -4.937 -14.212 -6.259 1.00 95.88 178 HIS A C 1
ATOM 1355 O O . HIS A 1 178 ? -5.214 -13.021 -6.330 1.00 95.88 178 HIS A O 1
ATOM 1361 N N . ALA A 1 179 ? -4.986 -14.992 -7.344 1.00 96.56 179 ALA A N 1
ATOM 1362 C CA . ALA A 1 179 ? -5.154 -14.474 -8.715 1.00 96.56 179 ALA A CA 1
ATOM 1363 C C . ALA A 1 179 ? -6.479 -13.721 -8.980 1.00 96.56 179 ALA A C 1
ATOM 1365 O O . ALA A 1 179 ? -6.608 -12.995 -9.963 1.00 96.56 179 ALA A O 1
ATOM 1366 N N . GLY A 1 180 ? -7.493 -13.900 -8.128 1.00 96.75 180 GLY A N 1
ATOM 1367 C CA . GLY A 1 180 ? -8.757 -13.146 -8.166 1.00 96.75 180 GLY A CA 1
ATOM 1368 C C . GLY A 1 180 ? -8.800 -11.924 -7.240 1.00 96.75 180 GLY A C 1
ATOM 1369 O O . GLY A 1 180 ? -9.895 -11.461 -6.910 1.00 96.75 180 GLY A O 1
ATOM 1370 N N . ARG A 1 181 ? -7.651 -11.486 -6.712 1.00 96.94 181 ARG A N 1
ATOM 1371 C CA . ARG A 1 181 ? -7.527 -10.275 -5.899 1.00 96.94 181 ARG A CA 1
ATOM 1372 C C . ARG A 1 181 ? -6.348 -9.449 -6.388 1.00 96.94 181 ARG A C 1
ATOM 1374 O O . ARG A 1 181 ? -5.260 -9.985 -6.534 1.00 96.94 181 ARG A O 1
ATOM 1381 N N . ASN A 1 182 ? -6.547 -8.150 -6.558 1.00 97.81 182 ASN A N 1
ATOM 1382 C CA . ASN A 1 182 ? -5.503 -7.203 -6.954 1.00 97.81 182 ASN A CA 1
ATOM 1383 C C . ASN A 1 182 ? -4.600 -6.828 -5.771 1.00 97.81 182 ASN A C 1
A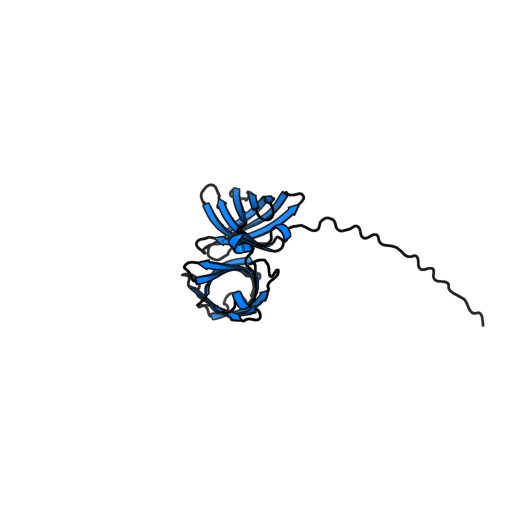TOM 1385 O O . ASN A 1 182 ? -4.529 -5.670 -5.364 1.00 97.81 182 ASN A O 1
ATOM 1389 N N . VAL A 1 183 ? -3.982 -7.837 -5.167 1.00 98.00 183 VAL A N 1
ATOM 1390 C CA . VAL A 1 183 ? -3.020 -7.688 -4.081 1.00 98.00 183 VAL A CA 1
ATOM 1391 C C . VAL A 1 183 ? -1.787 -8.489 -4.459 1.00 98.00 183 VAL A C 1
ATOM 1393 O O . VAL A 1 183 ? -1.879 -9.678 -4.764 1.00 98.00 183 VAL A O 1
ATOM 1396 N N . TYR A 1 184 ? -0.644 -7.823 -4.427 1.00 98.38 184 TYR A N 1
ATOM 1397 C CA . TYR A 1 184 ? 0.671 -8.393 -4.674 1.00 98.38 184 TYR A CA 1
ATOM 1398 C C . TYR A 1 184 ? 1.467 -8.339 -3.378 1.00 98.38 184 TYR A C 1
ATOM 1400 O O . TYR A 1 184 ? 1.421 -7.330 -2.674 1.00 98.38 184 TYR A O 1
ATOM 1408 N N . ALA A 1 185 ? 2.194 -9.409 -3.075 1.00 98.25 185 ALA A N 1
ATOM 1409 C CA . ALA A 1 185 ? 3.168 -9.416 -1.992 1.00 98.25 185 ALA A CA 1
ATOM 1410 C C . ALA A 1 185 ? 4.564 -9.291 -2.601 1.00 98.25 185 ALA A C 1
ATOM 1412 O O . ALA A 1 185 ? 4.866 -9.970 -3.576 1.00 98.25 185 ALA A O 1
ATOM 1413 N N . VAL A 1 186 ? 5.394 -8.414 -2.057 1.00 97.81 186 VAL A N 1
ATOM 1414 C CA . VAL A 1 186 ? 6.741 -8.138 -2.561 1.00 97.81 186 VAL A CA 1
ATOM 1415 C C . VAL A 1 186 ? 7.752 -8.501 -1.489 1.00 97.81 186 VAL A C 1
ATOM 1417 O O . VAL A 1 186 ? 7.525 -8.230 -0.315 1.00 97.81 186 VAL A O 1
ATOM 1420 N N . SER A 1 187 ? 8.863 -9.095 -1.901 1.00 96.94 187 SER A N 1
ATOM 1421 C CA . SER A 1 187 ? 9.998 -9.438 -1.050 1.00 96.94 187 SER A CA 1
ATOM 1422 C C . SER A 1 187 ? 11.273 -9.088 -1.803 1.00 96.94 187 SER A C 1
ATOM 1424 O O . SER A 1 187 ? 11.497 -9.629 -2.885 1.00 96.94 187 SER A O 1
ATOM 1426 N N . MET A 1 188 ? 12.103 -8.218 -1.238 1.00 95.81 188 MET A N 1
ATOM 1427 C CA . MET A 1 188 ? 13.316 -7.697 -1.864 1.00 95.81 188 MET A CA 1
ATOM 1428 C C . MET A 1 188 ? 14.495 -7.712 -0.892 1.00 95.81 188 MET A C 1
ATOM 1430 O O . MET A 1 188 ? 14.351 -7.433 0.294 1.00 95.81 188 MET A O 1
ATOM 1434 N N . GLU A 1 189 ? 15.671 -7.996 -1.424 1.00 94.19 189 GLU A N 1
ATOM 1435 C CA . GLU A 1 189 ? 16.957 -7.707 -0.808 1.00 94.19 189 GLU A CA 1
ATOM 1436 C C . GLU A 1 189 ? 17.418 -6.322 -1.267 1.00 94.19 189 GLU A C 1
ATOM 1438 O O . GLU A 1 189 ? 17.218 -5.938 -2.426 1.00 94.19 189 GLU A O 1
ATOM 1443 N N . VAL A 1 190 ? 18.011 -5.568 -0.342 1.00 92.69 190 VAL A N 1
ATOM 1444 C CA . VAL A 1 190 ? 18.495 -4.212 -0.589 1.00 92.69 190 VAL A CA 1
ATOM 1445 C C . VAL A 1 190 ? 20.000 -4.176 -0.364 1.00 92.69 190 VAL A C 1
ATOM 1447 O O . VAL A 1 190 ? 20.485 -4.471 0.727 1.00 92.69 190 VAL A O 1
ATOM 1450 N N . GLU A 1 191 ? 20.749 -3.796 -1.393 1.00 92.31 191 GLU A N 1
ATOM 1451 C CA . GLU A 1 191 ? 22.212 -3.766 -1.373 1.00 92.31 191 GLU A CA 1
ATOM 1452 C C . GLU A 1 191 ? 22.760 -2.379 -1.724 1.00 92.31 191 GLU A C 1
ATOM 1454 O O . GLU A 1 191 ? 22.095 -1.560 -2.351 1.00 92.31 191 GLU A O 1
ATOM 1459 N N . GLY A 1 192 ? 24.008 -2.100 -1.336 1.00 86.50 192 GLY A N 1
ATOM 1460 C CA . GLY A 1 192 ? 24.711 -0.876 -1.752 1.00 86.50 192 GLY A CA 1
ATOM 1461 C C . GLY A 1 192 ? 24.240 0.419 -1.079 1.00 86.50 192 GLY A C 1
ATOM 1462 O O . GLY A 1 192 ? 24.763 1.486 -1.392 1.00 86.50 192 GLY A O 1
ATOM 1463 N N . CYS A 1 193 ? 23.310 0.337 -0.129 1.00 83.81 193 CYS A N 1
ATOM 1464 C CA . CYS A 1 193 ? 22.823 1.479 0.632 1.00 83.81 193 CYS A CA 1
ATOM 1465 C C . CYS A 1 193 ? 23.775 1.914 1.756 1.00 83.81 193 CYS A C 1
ATOM 1467 O O . CYS A 1 193 ? 24.538 1.126 2.314 1.00 83.81 193 CYS A O 1
ATOM 1469 N N . ALA A 1 194 ? 23.682 3.193 2.138 1.00 72.25 194 ALA A N 1
ATOM 1470 C CA . ALA A 1 194 ? 24.284 3.697 3.377 1.00 72.25 194 ALA A CA 1
ATOM 1471 C C . ALA A 1 194 ? 23.541 3.208 4.637 1.00 72.25 194 ALA A C 1
ATOM 1473 O O . ALA A 1 194 ? 24.131 3.138 5.714 1.00 72.25 194 ALA A O 1
ATOM 1474 N N . LEU A 1 195 ? 22.253 2.886 4.493 1.00 60.38 195 LEU A N 1
ATOM 1475 C CA . LEU A 1 195 ? 21.494 2.082 5.449 1.00 60.38 195 LEU A CA 1
ATOM 1476 C C . LEU A 1 195 ? 21.959 0.634 5.268 1.00 60.38 195 LEU A C 1
ATOM 1478 O O . LEU A 1 195 ? 22.159 0.224 4.125 1.00 60.38 195 LEU A O 1
ATOM 1482 N N . ALA A 1 196 ? 22.236 -0.101 6.348 1.00 57.09 196 ALA A N 1
ATOM 1483 C CA . ALA A 1 196 ? 22.756 -1.456 6.208 1.00 57.09 196 ALA A CA 1
ATOM 1484 C C . ALA A 1 196 ? 21.785 -2.296 5.359 1.00 57.09 196 ALA A C 1
ATOM 1486 O O . ALA A 1 196 ? 20.578 -2.062 5.358 1.00 57.09 196 ALA A O 1
ATOM 1487 N N . GLY A 1 197 ? 22.358 -3.151 4.508 1.00 55.59 197 GLY A N 1
ATOM 1488 C CA . GLY A 1 197 ? 21.596 -3.906 3.523 1.00 55.59 197 GLY A CA 1
ATOM 1489 C C . GLY A 1 197 ? 20.600 -4.804 4.232 1.00 55.59 197 GLY A C 1
ATOM 1490 O O . GLY A 1 197 ? 21.000 -5.688 4.990 1.00 55.59 197 GLY A O 1
ATOM 1491 N N . ASP A 1 198 ? 19.324 -4.544 3.986 1.00 73.94 198 ASP A N 1
ATOM 1492 C CA . ASP A 1 198 ? 18.244 -5.118 4.755 1.00 73.94 198 ASP A CA 1
ATOM 1493 C C . ASP A 1 198 ? 17.107 -5.570 3.877 1.00 73.94 198 ASP A C 1
ATOM 1495 O O . ASP A 1 198 ? 16.875 -5.091 2.768 1.00 73.94 198 ASP A O 1
ATOM 1499 N N . PHE A 1 199 ? 16.411 -6.560 4.391 1.00 88.38 199 PHE A N 1
ATOM 1500 C CA . PHE A 1 199 ? 15.296 -7.152 3.703 1.00 88.38 199 PHE A CA 1
ATOM 1501 C C . PHE A 1 199 ? 14.105 -6.189 3.715 1.00 88.38 199 PHE A C 1
ATOM 1503 O O . PHE A 1 199 ? 13.798 -5.543 4.725 1.00 88.38 199 PHE A O 1
ATOM 1510 N N . ALA A 1 200 ? 13.421 -6.106 2.582 1.00 91.75 200 ALA A N 1
ATOM 1511 C CA . ALA A 1 200 ? 12.241 -5.289 2.398 1.00 91.75 200 ALA A CA 1
ATOM 1512 C C . ALA A 1 200 ? 11.052 -6.149 1.961 1.00 91.75 200 ALA A C 1
ATOM 1514 O O . ALA A 1 200 ? 11.159 -6.987 1.068 1.00 91.75 200 ALA A O 1
ATOM 1515 N N . PHE A 1 201 ? 9.891 -5.918 2.563 1.00 94.88 201 PHE A N 1
ATOM 1516 C CA . PHE A 1 201 ? 8.637 -6.576 2.212 1.00 94.88 201 PHE A CA 1
ATOM 1517 C C . PHE A 1 201 ? 7.561 -5.538 1.891 1.00 94.88 201 PHE A C 1
ATOM 1519 O O . PHE A 1 201 ? 7.512 -4.488 2.517 1.00 94.88 201 PHE A O 1
ATOM 1526 N N . GLY A 1 202 ? 6.650 -5.818 0.962 1.00 95.19 202 GLY A N 1
ATOM 1527 C CA . GLY A 1 202 ? 5.556 -4.904 0.638 1.00 95.19 202 GLY A CA 1
ATOM 1528 C C . GLY A 1 202 ? 4.245 -5.605 0.315 1.00 95.19 202 GLY A C 1
ATOM 1529 O O . GLY A 1 202 ? 4.216 -6.770 -0.076 1.00 95.19 202 GLY A O 1
ATOM 1530 N N . LEU A 1 203 ? 3.152 -4.855 0.439 1.00 97.75 203 LEU A N 1
ATOM 1531 C CA . LEU A 1 203 ? 1.834 -5.228 -0.069 1.00 97.75 203 LEU A CA 1
ATOM 1532 C C . LEU A 1 203 ? 1.369 -4.131 -1.007 1.00 97.75 203 LEU A C 1
ATOM 1534 O O . LEU A 1 203 ? 1.258 -2.982 -0.588 1.00 97.75 203 LEU A O 1
ATOM 1538 N N . GLY A 1 204 ? 1.076 -4.478 -2.253 1.00 97.19 204 GLY A N 1
ATOM 1539 C CA . GLY A 1 204 ? 0.705 -3.492 -3.255 1.00 97.19 204 GLY A CA 1
ATOM 1540 C C . GLY A 1 204 ? -0.466 -3.899 -4.128 1.00 97.19 204 GLY A C 1
ATOM 1541 O O . GLY A 1 204 ? -0.977 -5.014 -4.053 1.00 97.19 204 GLY A O 1
ATOM 1542 N N . SER A 1 205 ? -0.893 -2.973 -4.975 1.00 98.19 205 SER A N 1
ATOM 1543 C CA . SER A 1 205 ? -1.908 -3.204 -6.003 1.00 98.19 205 SER A CA 1
ATOM 1544 C C . SER A 1 205 ? -1.598 -2.396 -7.252 1.00 98.19 205 SER A C 1
ATOM 1546 O O . SER A 1 205 ? -0.958 -1.341 -7.191 1.00 98.19 205 SER A O 1
ATOM 1548 N N . LEU A 1 206 ? -2.089 -2.882 -8.387 1.00 97.75 206 LEU A N 1
ATOM 1549 C CA . LEU A 1 206 ? -2.044 -2.141 -9.636 1.00 97.75 206 LEU A CA 1
ATOM 1550 C C . LEU A 1 206 ? -3.298 -1.266 -9.748 1.00 97.75 206 LEU A C 1
ATOM 1552 O O . LEU A 1 206 ? -4.404 -1.713 -9.445 1.00 97.75 206 LEU A O 1
ATOM 1556 N N . ARG A 1 207 ? -3.158 -0.020 -10.191 1.00 95.94 207 ARG A N 1
ATOM 1557 C CA . ARG A 1 207 ? -4.297 0.855 -10.505 1.00 95.94 207 ARG A CA 1
ATOM 1558 C C . ARG A 1 207 ? -4.038 1.658 -11.767 1.00 95.94 207 ARG A C 1
ATOM 1560 O O . ARG A 1 207 ? -2.897 1.810 -12.170 1.00 95.94 207 ARG A O 1
ATOM 1567 N N . GLU A 1 208 ? -5.088 2.240 -12.325 1.00 94.31 208 GLU A N 1
ATOM 1568 C CA . GLU A 1 208 ? -4.985 3.234 -13.393 1.00 94.31 208 GLU A CA 1
ATOM 1569 C C . GLU A 1 208 ? -5.147 4.638 -12.803 1.00 94.31 208 GLU A C 1
ATOM 1571 O O . GLU A 1 208 ? -6.121 4.910 -12.094 1.00 94.31 208 GLU A O 1
ATOM 1576 N N . ALA A 1 209 ? -4.217 5.543 -13.100 1.00 91.69 209 ALA A N 1
ATOM 1577 C CA . ALA A 1 209 ? -4.307 6.950 -12.723 1.00 91.69 209 ALA A CA 1
ATOM 1578 C C . ALA A 1 209 ? -3.825 7.830 -13.880 1.00 91.69 209 ALA A C 1
ATOM 1580 O O . ALA A 1 209 ? -2.746 7.634 -14.423 1.00 91.69 209 ALA A O 1
ATOM 1581 N N . GLY A 1 210 ? -4.653 8.788 -14.308 1.00 88.38 210 GLY A N 1
ATOM 1582 C CA . GLY A 1 210 ? -4.300 9.657 -15.439 1.00 88.38 210 GLY A CA 1
ATOM 1583 C C . GLY A 1 210 ? -4.128 8.924 -16.778 1.00 88.38 210 GLY A C 1
ATOM 1584 O O . GLY A 1 210 ? -3.520 9.480 -17.687 1.00 88.38 210 GLY A O 1
ATOM 1585 N N . GLY A 1 211 ? -4.662 7.702 -16.904 1.00 90.94 211 GLY A N 1
ATOM 1586 C CA . GLY A 1 211 ? -4.497 6.845 -18.083 1.00 90.94 211 GLY A CA 1
ATOM 1587 C C . GLY A 1 211 ? -3.196 6.041 -18.107 1.00 90.94 211 GLY A C 1
ATOM 1588 O O . GLY A 1 211 ? -2.902 5.434 -19.134 1.00 90.94 211 GLY A O 1
ATOM 1589 N N . TRP A 1 212 ? -2.437 6.056 -17.008 1.00 91.62 212 TRP A N 1
ATOM 1590 C CA . TRP A 1 212 ? -1.208 5.293 -16.847 1.00 91.62 212 TRP A CA 1
ATOM 1591 C C . TRP A 1 212 ? -1.352 4.286 -15.703 1.00 91.62 212 TRP A C 1
ATOM 1593 O O . TRP A 1 212 ? -1.895 4.634 -14.642 1.00 91.62 212 TRP A O 1
ATOM 1603 N N . PRO A 1 213 ? -0.826 3.063 -15.865 1.00 95.62 213 PRO A N 1
ATOM 1604 C CA . PRO A 1 213 ? -0.794 2.114 -14.774 1.00 95.62 213 PRO A CA 1
ATOM 1605 C C . PRO A 1 213 ? 0.195 2.560 -13.691 1.00 95.62 213 PRO A C 1
ATOM 1607 O O . PRO A 1 213 ? 1.345 2.894 -13.976 1.00 95.62 213 PRO A O 1
ATOM 1610 N N . GLN A 1 214 ? -0.236 2.494 -12.436 1.00 97.00 214 GLN A N 1
ATOM 1611 C CA . GLN A 1 214 ? 0.576 2.753 -11.255 1.00 97.00 214 GLN A CA 1
ATOM 1612 C C . GLN A 1 214 ? 0.613 1.526 -10.348 1.00 97.00 214 GLN A C 1
ATOM 1614 O O . GLN A 1 214 ? -0.431 0.934 -10.055 1.00 97.00 214 GLN A O 1
ATOM 1619 N N . LEU A 1 215 ? 1.801 1.192 -9.851 1.00 97.06 215 LEU A N 1
ATOM 1620 C CA . LEU A 1 215 ? 1.988 0.232 -8.771 1.00 97.06 215 LEU A CA 1
ATOM 1621 C C . LEU A 1 215 ? 2.026 0.997 -7.442 1.00 97.06 215 LEU A C 1
ATOM 1623 O O . LEU A 1 215 ? 2.970 1.736 -7.167 1.00 97.06 215 LEU A O 1
ATOM 1627 N N . VAL A 1 216 ? 0.983 0.845 -6.624 1.00 96.75 216 VAL A N 1
ATOM 1628 C CA . VAL A 1 216 ? 0.955 1.396 -5.260 1.00 96.75 216 VAL A CA 1
ATOM 1629 C C . VAL A 1 216 ? 1.520 0.338 -4.329 1.00 96.75 216 VAL A C 1
ATOM 1631 O O . VAL A 1 216 ? 0.889 -0.699 -4.148 1.00 96.75 216 VAL A O 1
ATOM 1634 N N . LEU A 1 217 ? 2.688 0.597 -3.755 1.00 95.75 217 LEU A N 1
ATOM 1635 C CA . LEU A 1 217 ? 3.490 -0.371 -3.023 1.00 95.75 217 LEU A CA 1
ATOM 1636 C C . LEU A 1 217 ? 4.117 0.281 -1.777 1.00 95.75 217 LEU A C 1
ATOM 1638 O O . LEU A 1 217 ? 5.241 0.766 -1.830 1.00 95.75 217 LEU A O 1
ATOM 1642 N N . PRO A 1 218 ? 3.420 0.322 -0.633 1.00 91.31 218 PRO A N 1
ATOM 1643 C CA . PRO A 1 218 ? 4.088 0.549 0.643 1.00 91.31 218 PRO A CA 1
ATOM 1644 C C . PRO A 1 218 ? 5.109 -0.570 0.917 1.00 91.31 218 PRO A C 1
ATOM 1646 O O . PRO A 1 218 ? 4.741 -1.749 0.928 1.00 91.31 218 PRO A O 1
ATOM 1649 N N . VAL A 1 219 ? 6.369 -0.199 1.154 1.00 90.25 219 VAL A N 1
ATOM 1650 C CA . VAL A 1 219 ? 7.491 -1.125 1.384 1.00 90.25 219 VAL A CA 1
ATOM 1651 C C . VAL A 1 219 ? 8.025 -0.973 2.801 1.00 90.25 219 VAL A C 1
ATOM 1653 O O . VAL A 1 219 ? 8.497 0.094 3.175 1.00 90.25 219 VAL A O 1
ATOM 1656 N N . TRP A 1 220 ? 7.966 -2.044 3.585 1.00 88.50 220 TRP A N 1
ATOM 1657 C CA . TRP A 1 220 ? 8.525 -2.173 4.925 1.00 88.50 220 TRP A CA 1
ATOM 1658 C C . TRP A 1 220 ? 9.973 -2.683 4.875 1.00 88.50 220 TRP A C 1
ATOM 1660 O O . TRP A 1 220 ? 10.212 -3.803 4.442 1.00 88.50 220 TRP A O 1
ATOM 1670 N N . PHE A 1 221 ? 10.916 -1.892 5.383 1.00 84.81 221 PHE A N 1
ATOM 1671 C CA . PHE A 1 221 ? 12.311 -2.252 5.665 1.00 84.81 221 PHE A CA 1
ATOM 1672 C C . PHE A 1 221 ? 12.472 -2.708 7.126 1.00 84.81 221 PHE A C 1
ATOM 1674 O O . PHE A 1 221 ? 12.201 -1.918 8.039 1.00 84.81 221 PHE A O 1
ATOM 1681 N N . ASP A 1 222 ? 12.878 -3.962 7.347 1.00 78.69 222 ASP A N 1
ATOM 1682 C CA . ASP A 1 222 ? 12.790 -4.635 8.658 1.00 78.69 222 ASP A CA 1
ATOM 1683 C C . ASP A 1 222 ? 13.715 -4.022 9.727 1.00 78.69 222 ASP A C 1
ATOM 1685 O O . ASP A 1 222 ? 13.227 -3.576 10.764 1.00 78.69 222 ASP A O 1
ATOM 1689 N N . GLU A 1 223 ? 15.022 -3.883 9.459 1.00 76.94 223 GLU A N 1
ATOM 1690 C CA . GLU A 1 223 ? 16.008 -3.404 10.456 1.00 76.94 223 GLU A CA 1
ATOM 1691 C C . GLU A 1 223 ? 15.646 -2.060 11.091 1.00 76.94 223 GLU A C 1
ATOM 1693 O O . GLU A 1 223 ? 15.905 -1.824 12.274 1.00 76.94 223 GLU A O 1
ATOM 1698 N N . HIS A 1 224 ? 15.007 -1.185 10.319 1.00 74.88 224 HIS A N 1
ATOM 1699 C CA . HIS A 1 224 ? 14.638 0.154 10.762 1.00 74.88 224 HIS A CA 1
ATOM 1700 C C . HIS A 1 224 ? 13.166 0.280 11.139 1.00 74.88 224 HIS A C 1
ATOM 1702 O O . HIS A 1 224 ? 12.745 1.362 11.552 1.00 74.88 224 HIS A O 1
ATOM 1708 N N . ASP A 1 225 ? 12.387 -0.792 10.961 1.00 87.06 225 ASP A N 1
ATOM 1709 C CA . ASP A 1 225 ? 10.939 -0.787 11.103 1.00 87.06 225 ASP A CA 1
ATOM 1710 C C . ASP A 1 225 ? 10.335 0.445 10.416 1.00 87.06 225 ASP A C 1
ATOM 1712 O O . ASP A 1 225 ? 9.640 1.265 11.020 1.00 87.06 225 ASP A O 1
ATOM 1716 N N . ARG A 1 226 ? 10.694 0.619 9.142 1.00 89.00 226 ARG A N 1
ATOM 1717 C CA . ARG A 1 226 ? 10.376 1.792 8.322 1.00 89.00 226 ARG A CA 1
ATOM 1718 C C . ARG A 1 226 ? 9.489 1.361 7.170 1.00 89.00 226 ARG A C 1
ATOM 1720 O O . ARG A 1 226 ? 9.828 0.394 6.505 1.00 89.00 226 ARG A O 1
ATOM 1727 N N . VAL A 1 227 ? 8.393 2.071 6.901 1.00 90.69 227 VAL A N 1
ATOM 1728 C CA . VAL A 1 227 ? 7.547 1.786 5.727 1.00 90.69 227 VAL A CA 1
ATOM 1729 C C . VAL A 1 227 ? 7.530 2.986 4.801 1.00 90.69 227 VAL A C 1
ATOM 1731 O O . VAL A 1 227 ? 7.024 4.037 5.178 1.00 90.69 227 VAL A O 1
ATOM 1734 N N . GLU A 1 228 ? 8.051 2.831 3.593 1.00 91.50 228 GLU A N 1
ATOM 1735 C CA . GLU A 1 228 ? 8.079 3.888 2.589 1.00 91.50 228 GLU A CA 1
ATOM 1736 C C . GLU A 1 228 ? 6.872 3.791 1.641 1.00 91.50 228 GLU A C 1
ATOM 1738 O O . GLU A 1 228 ? 6.536 2.697 1.182 1.00 91.50 228 GLU A O 1
ATOM 1743 N N . PRO A 1 229 ? 6.201 4.912 1.330 1.00 93.38 229 PRO A N 1
ATOM 1744 C CA . PRO A 1 229 ? 5.047 4.927 0.438 1.00 93.38 229 PRO A CA 1
ATOM 1745 C C . PRO A 1 229 ? 5.469 5.022 -1.037 1.00 93.38 229 PRO A C 1
ATOM 1747 O O . PRO A 1 229 ? 5.572 6.118 -1.586 1.00 93.38 229 PRO A O 1
ATOM 1750 N N . TRP A 1 230 ? 5.690 3.897 -1.722 1.00 94.31 230 TRP A N 1
ATOM 1751 C CA . TRP A 1 230 ? 6.018 3.950 -3.151 1.00 94.31 230 TRP A CA 1
ATOM 1752 C C . TRP A 1 230 ? 4.750 3.963 -4.009 1.00 94.31 230 TRP A C 1
ATOM 1754 O O . TRP A 1 230 ? 3.882 3.097 -3.904 1.00 94.31 230 TRP A O 1
ATOM 1764 N N . VAL A 1 231 ? 4.638 4.959 -4.887 1.00 96.12 231 VAL A N 1
ATOM 1765 C CA . VAL A 1 231 ? 3.618 5.027 -5.942 1.00 96.12 231 VAL A CA 1
ATOM 1766 C C . VAL A 1 231 ? 4.362 5.153 -7.261 1.00 96.12 231 VAL A C 1
ATOM 1768 O O . VAL A 1 231 ? 4.753 6.251 -7.646 1.00 96.12 231 VAL A O 1
ATOM 1771 N N . LEU A 1 232 ? 4.613 4.018 -7.912 1.00 96.75 232 LEU A N 1
ATOM 1772 C CA . LEU A 1 232 ? 5.459 3.974 -9.099 1.00 96.75 232 LEU A CA 1
ATOM 1773 C C . LEU A 1 232 ? 4.614 4.017 -10.373 1.00 96.75 232 LEU A C 1
ATOM 1775 O O . LEU A 1 232 ? 3.629 3.287 -10.492 1.00 96.75 232 LEU A O 1
ATOM 1779 N N . GLU A 1 233 ? 5.014 4.833 -11.340 1.00 97.25 233 GLU A N 1
ATOM 1780 C CA . GLU A 1 233 ? 4.369 4.955 -12.648 1.00 97.25 233 GLU A CA 1
ATOM 1781 C C . GLU A 1 233 ? 5.040 4.029 -13.658 1.00 97.25 233 GLU A C 1
ATOM 1783 O O . GLU A 1 233 ? 6.266 3.992 -13.745 1.00 97.25 233 GLU A O 1
ATOM 1788 N N . ARG A 1 234 ? 4.246 3.277 -14.424 1.00 97.25 234 ARG A N 1
ATOM 1789 C CA . ARG A 1 234 ? 4.768 2.429 -15.498 1.00 97.25 234 ARG A CA 1
ATOM 1790 C C . ARG A 1 234 ? 5.051 3.258 -16.749 1.00 97.25 234 ARG A C 1
ATOM 1792 O O . ARG A 1 234 ? 4.197 4.058 -17.139 1.00 97.25 234 ARG A O 1
ATOM 1799 N N . VAL A 1 235 ? 6.190 3.020 -17.402 1.00 94.19 235 VAL A N 1
ATOM 1800 C CA . VAL A 1 235 ? 6.564 3.654 -18.684 1.00 94.19 235 VAL A CA 1
ATOM 1801 C C . VAL A 1 235 ? 6.609 2.685 -19.857 1.00 94.19 235 VAL A C 1
ATOM 1803 O O . VAL A 1 235 ? 6.732 1.460 -19.627 1.00 94.19 235 VAL A O 1
#

Secondary structure (DSSP, 8-state):
-PPP----------------TT--TTGGG-EEEEEEEE-SS-EEEEEEEEETTEEEEEETTS--EEEEEEEEETTEEEEEEEEE-TTS-EEEEEEEEEEEETTTEEEEEEEESS-EEEEEEEE-HHHHTS---HHHH-EEEEEE-SS-EEEEEE-TTSEEEEEETT--EEEEEEE-S-TTS--EEEEEEEES-SSPP-EEEEEEEEEEETTEEEEEEEEEETTTTEEEEEEEEE-